Protein AF-0000000080762402 (afdb_homodimer)

Secondary structure (DSSP, 8-state):
-EE-TTS-EEEEEE---TT-----TT-EEEEEEEEEETT--EEEEHHHHTS-EEEESTTS-HHHHHHGGG--TT-EEEEEE-GGGTTTT---SSS-TT--EEEEEEEEEEE---/-EE-TTS-EEEEEE---TT-----TT-EEEEEEEEEETT--EEEEHHHHTS-EEEESTTS-HHHHHHGGG--TT-EEEEEE-GGGTTTT---SSS-TT--EEEEEEEEEEE---

Solvent-accessible surface area (backbone atoms only — not comparable to full-atom values): 12164 Å² total; per-residue (Å²): 121,51,75,46,96,91,56,42,30,36,38,84,76,43,76,36,55,90,84,40,61,50,52,51,88,56,14,35,35,29,32,34,35,35,36,25,40,86,88,62,52,70,78,49,45,29,63,80,72,71,48,65,44,72,45,56,47,54,84,55,44,52,43,54,59,65,45,42,56,74,40,31,38,49,22,26,37,39,38,41,26,42,18,87,31,50,66,26,73,46,75,66,76,90,42,57,50,59,40,49,39,35,35,40,39,35,32,72,39,59,38,77,74,122,121,50,76,45,93,91,55,42,30,37,36,83,74,44,76,36,56,90,84,41,61,51,52,51,88,56,14,35,36,30,33,32,34,35,37,24,41,86,87,62,52,71,79,48,46,28,64,79,71,72,48,67,43,73,46,56,46,53,83,54,45,52,42,54,58,64,46,42,55,75,39,31,38,49,20,25,35,38,38,39,25,40,18,88,31,52,66,26,74,45,74,65,77,90,43,57,52,59,38,47,39,36,35,42,38,35,33,72,39,59,38,78,73,124

Radius of gyration: 21.94 Å; Cα contacts (8 Å, |Δi|>4): 548; chains: 2; bounding box: 39×66×46 Å

Organism: Caulobacter vibrioides (strain ATCC 19089 / CIP 103742 / CB 15) (NCBI:txid190650)

Foldseek 3Di:
DDADPVGKDKDWDDADDPPAAFDAQFWKFWKWKWKDFPVRHTDDTVVVVVGTDIGGPHPAFQSSNVCRRVGGQQTKMKMWAWLVRHVAQDDPDVAHHRTTMIMIMHTHDIGDPD/DDADPVGKDKDWDDADDPPAAFDAQFWKFWKWKWKDFPVRHTDDTVVVVVGTDIDGPHPAFQSSNVCRRVGGQQTKMKMWAWLVRHVAQDDPPVAHHRTTMIMIMHTHDIGDPD

Nearest PDB structures (foldseek):
  8bk6-assembly1_B  TM=9.673E-01  e=6.129E-13  Legionella pneumophila
  8bjd-assembly1_A  TM=9.572E-01  e=5.207E-13  Legionella pneumophila
  8r39-assembly1_C-2  TM=9.577E-01  e=1.055E-12  Legionella pneumophila
  8p3d-assembly1_A  TM=9.506E-01  e=6.332E-12  Trypanosoma cruzi
  1q6u-assembly1_A  TM=9.519E-01  e=5.265E-11  Escherichia coli

Sequence (228 aa):
MVSLPSGLQYKVIASGPKDGPSPKLGDIIKVNYEGKLLSGAVFDSSFARGKAAIMPADGLIRGWLEALPLMKVGDEWTLFIPPELGYGSRDMGEIPPDSTLVFRLKLEGMLSVDMVSLPSGLQYKVIASGPKDGPSPKLGDIIKVNYEGKLLSGAVFDSSFARGKAAIMPADGLIRGWLEALPLMKVGDEWTLFIPPELGYGSRDMGEIPPDSTLVFRLKLEGMLSVD

pLDDT: mean 97.23, std 2.38, range [80.5, 98.88]

InterPro domains:
  IPR001179 FKBP-type peptidyl-prolyl cis-trans isomerase domain [PF00254] (22-107)
  IPR001179 FKBP-type peptidyl-prolyl cis-trans isomerase domain [PS50059] (26-111)
  IPR046357 Peptidyl-prolyl cis-trans isomerase domain superfamily [G3DSA:3.10.50.40] (1-112)

Structure (mmCIF, N/CA/C/O backbone):
data_AF-0000000080762402-model_v1
#
loop_
_entity.id
_entity.type
_entity.pdbx_description
1 polymer 'Peptidyl-prolyl cis-trans isomerase'
#
loop_
_atom_site.group_PDB
_atom_site.id
_atom_site.type_symbol
_atom_site.label_atom_id
_atom_site.label_alt_id
_atom_site.label_comp_id
_atom_site.label_asym_id
_atom_site.label_entity_id
_atom_site.label_seq_id
_atom_site.pdbx_PDB_ins_code
_atom_site.Cartn_x
_atom_site.Cartn_y
_atom_site.Cartn_z
_atom_site.occupancy
_atom_site.B_iso_or_equiv
_atom_site.auth_seq_id
_atom_site.auth_comp_id
_atom_site.auth_asym_id
_atom_site.auth_atom_id
_atom_site.pdbx_PDB_model_num
ATOM 1 N N . MET A 1 1 ? -9.852 -27.469 -12.305 1 91.88 1 MET A N 1
ATOM 2 C CA . MET A 1 1 ? -8.625 -26.766 -12.68 1 91.88 1 MET A CA 1
ATOM 3 C C . MET A 1 1 ? -8.781 -26.062 -14.016 1 91.88 1 MET A C 1
ATOM 5 O O . MET A 1 1 ? -9.352 -26.609 -14.961 1 91.88 1 MET A O 1
ATOM 9 N N . VAL A 1 2 ? -8.445 -24.781 -14.078 1 96.69 2 VAL A N 1
ATOM 10 C CA . VAL A 1 2 ? -8.484 -24 -15.305 1 96.69 2 VAL A CA 1
ATOM 11 C C . VAL A 1 2 ? -7.078 -23.859 -15.883 1 96.69 2 VAL A C 1
ATOM 13 O O . VAL A 1 2 ? -6.113 -23.672 -15.133 1 96.69 2 VAL A O 1
ATOM 16 N N . SER A 1 3 ? -6.984 -23.953 -17.188 1 98 3 SER A N 1
ATOM 17 C CA . SER A 1 3 ? -5.711 -23.797 -17.875 1 98 3 SER A CA 1
ATOM 18 C C . SER A 1 3 ? -5.754 -22.609 -18.844 1 98 3 SER A C 1
ATOM 20 O O . SER A 1 3 ? -6.672 -22.516 -19.656 1 98 3 SER A O 1
ATOM 22 N N . LEU A 1 4 ? -4.75 -21.766 -18.719 1 98 4 LEU A N 1
ATOM 23 C CA . LEU A 1 4 ? -4.629 -20.641 -19.656 1 98 4 LEU A CA 1
ATOM 24 C C . LEU A 1 4 ? -3.713 -21.016 -20.812 1 98 4 LEU A C 1
ATOM 26 O O . LEU A 1 4 ? -2.912 -21.938 -20.719 1 98 4 LEU A O 1
ATOM 30 N N . PRO A 1 5 ? -3.809 -20.219 -21.938 1 97.88 5 PRO A N 1
ATOM 31 C CA . PRO A 1 5 ? -2.977 -20.531 -23.109 1 97.88 5 PRO A CA 1
ATOM 32 C C . PRO A 1 5 ? -1.482 -20.453 -22.797 1 97.88 5 PRO A C 1
ATOM 34 O O . PRO A 1 5 ? -0.684 -21.172 -23.406 1 97.88 5 PRO A O 1
ATOM 37 N N . SER A 1 6 ? -1.014 -19.641 -21.906 1 98.25 6 SER A N 1
ATOM 38 C CA . SER A 1 6 ? 0.384 -19.438 -21.531 1 98.25 6 SER A CA 1
ATOM 39 C C . SER A 1 6 ? 0.955 -20.688 -20.859 1 98.25 6 SER A C 1
ATOM 41 O O . SER A 1 6 ? 2.172 -20.812 -20.719 1 98.25 6 SER A O 1
ATOM 43 N N . GLY A 1 7 ? 0.081 -21.531 -20.375 1 98.38 7 GLY A N 1
ATOM 44 C CA . GLY A 1 7 ? 0.49 -22.688 -19.594 1 98.38 7 GLY A CA 1
ATOM 45 C C . GLY A 1 7 ? 0.201 -22.547 -18.109 1 98.38 7 GLY A C 1
ATOM 46 O O . GLY A 1 7 ? 0.276 -23.516 -17.359 1 98.38 7 GLY A O 1
ATOM 47 N N . LEU A 1 8 ? -0.137 -21.406 -17.688 1 98.75 8 LEU A N 1
ATOM 48 C CA . LEU A 1 8 ? -0.57 -21.219 -16.297 1 98.75 8 LEU A CA 1
ATOM 49 C C . LEU A 1 8 ? -1.847 -22.016 -16.031 1 98.75 8 LEU A C 1
ATOM 51 O O . LEU A 1 8 ? -2.783 -21.984 -16.828 1 98.75 8 LEU A O 1
ATOM 55 N N . GLN A 1 9 ? -1.788 -22.734 -14.906 1 98.81 9 GLN A N 1
ATOM 56 C CA . GLN A 1 9 ? -2.992 -23.406 -14.43 1 98.81 9 GLN A CA 1
ATOM 57 C C . GLN A 1 9 ? -3.352 -22.953 -13.016 1 98.81 9 GLN A C 1
ATOM 59 O O . GLN A 1 9 ? -2.471 -22.594 -12.227 1 98.81 9 GLN A O 1
ATOM 64 N N . TYR A 1 10 ? -4.664 -22.922 -12.766 1 98.81 10 TYR A N 1
ATOM 65 C CA . TYR A 1 10 ? -5.031 -22.562 -11.398 1 98.81 10 TYR A CA 1
ATOM 66 C C . TYR A 1 10 ? -6.32 -23.266 -10.977 1 98.81 10 TYR A C 1
ATOM 68 O O . TYR A 1 10 ? -7.102 -23.703 -11.828 1 98.81 10 TYR A O 1
ATOM 76 N N . LYS A 1 11 ? -6.438 -23.422 -9.688 1 98.44 11 LYS A N 1
ATOM 77 C CA . LYS A 1 11 ? -7.637 -23.922 -9.016 1 98.44 11 LYS A CA 1
ATOM 78 C C . LYS A 1 11 ? -8.172 -22.891 -8.031 1 98.44 11 LYS A C 1
ATOM 80 O O . LYS A 1 11 ? -7.418 -22.344 -7.223 1 98.44 11 LYS A O 1
ATOM 85 N N . VAL A 1 12 ? -9.523 -22.641 -8.094 1 98.31 12 VAL A N 1
ATOM 86 C CA . VAL A 1 12 ? -10.172 -21.75 -7.141 1 98.31 12 VAL A CA 1
ATOM 87 C C . VAL A 1 12 ? -10.555 -22.516 -5.879 1 98.31 12 VAL A C 1
ATOM 89 O O . VAL A 1 12 ? -11.32 -23.484 -5.938 1 98.31 12 VAL A O 1
ATOM 92 N N . ILE A 1 13 ? -10 -22.078 -4.777 1 98.44 13 ILE A N 1
ATOM 93 C CA . ILE A 1 13 ? -10.242 -22.75 -3.502 1 98.44 13 ILE A CA 1
ATOM 94 C C . ILE A 1 13 ? -11.383 -22.047 -2.764 1 98.44 13 ILE A C 1
ATOM 96 O O . ILE A 1 13 ? -12.227 -22.703 -2.154 1 98.44 13 ILE A O 1
ATOM 100 N N . ALA A 1 14 ? -11.352 -20.797 -2.707 1 98.06 14 ALA A N 1
ATOM 101 C CA . ALA A 1 14 ? -12.398 -19.938 -2.139 1 98.06 14 ALA A CA 1
ATOM 102 C C . ALA A 1 14 ? -12.539 -18.641 -2.928 1 98.06 14 ALA A C 1
ATOM 104 O O . ALA A 1 14 ? -11.57 -18.172 -3.525 1 98.06 14 ALA A O 1
ATOM 105 N N . SER A 1 15 ? -13.812 -18.125 -2.883 1 97.75 15 SER A N 1
ATOM 106 C CA . SER A 1 15 ? -14.086 -16.891 -3.619 1 97.75 15 SER A CA 1
ATOM 107 C C . SER A 1 15 ? -14.547 -15.789 -2.684 1 97.75 15 SER A C 1
ATOM 109 O O . SER A 1 15 ? -15.359 -16.016 -1.786 1 97.75 15 SER A O 1
ATOM 111 N N . GLY A 1 16 ? -13.961 -14.617 -2.961 1 96 16 GLY A N 1
ATOM 112 C CA . GLY A 1 16 ? -14.477 -13.414 -2.322 1 96 16 GLY A CA 1
ATOM 113 C C . GLY A 1 16 ? -15.703 -12.852 -3.014 1 96 16 GLY A C 1
ATOM 114 O O . GLY A 1 16 ? -16.344 -13.539 -3.818 1 96 16 GLY A O 1
ATOM 115 N N . PRO A 1 17 ? -16.016 -11.672 -2.627 1 95.75 17 PRO A N 1
ATOM 116 C CA . PRO A 1 17 ? -17.156 -11.039 -3.295 1 95.75 17 PRO A CA 1
ATOM 117 C C . PRO A 1 17 ? -16.953 -10.891 -4.801 1 95.75 17 PRO A C 1
ATOM 119 O O . PRO A 1 17 ? -15.859 -10.523 -5.242 1 95.75 17 PRO A O 1
ATOM 122 N N . LYS A 1 18 ? -18.031 -11.117 -5.547 1 94.44 18 LYS A N 1
ATOM 123 C CA . LYS A 1 18 ? -17.938 -11.133 -7.004 1 94.44 18 LYS A CA 1
ATOM 124 C C . LYS A 1 18 ? -17.609 -9.75 -7.547 1 94.44 18 LYS A C 1
ATOM 126 O O . LYS A 1 18 ? -17 -9.625 -8.617 1 94.44 18 LYS A O 1
ATOM 131 N N . ASP A 1 19 ? -18 -8.773 -6.785 1 94.5 19 ASP A N 1
ATOM 132 C CA . ASP A 1 19 ? -17.781 -7.402 -7.242 1 94.5 19 ASP A CA 1
ATOM 133 C C . ASP A 1 19 ? -16.531 -6.805 -6.602 1 94.5 19 ASP A C 1
ATOM 135 O O . ASP A 1 19 ? -16.328 -5.594 -6.664 1 94.5 19 ASP A O 1
ATOM 139 N N . GLY A 1 20 ? -15.742 -7.562 -5.984 1 94.75 20 GLY A N 1
ATOM 140 C CA . GLY A 1 20 ? -14.5 -7.078 -5.395 1 94.75 20 GLY A CA 1
ATOM 141 C C . GLY A 1 20 ? -13.492 -6.617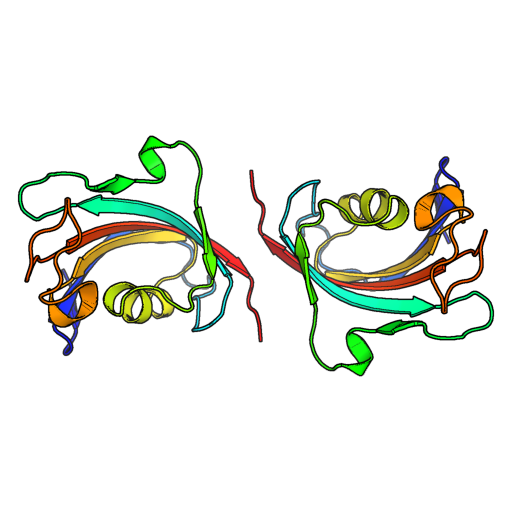 -6.426 1 94.75 20 GLY A C 1
ATOM 142 O O . GLY A 1 20 ? -13.547 -7.02 -7.59 1 94.75 20 GLY A O 1
ATOM 143 N N . PRO A 1 21 ? -12.578 -5.77 -6.043 1 96.06 21 PRO A N 1
ATOM 144 C CA . PRO A 1 21 ? -11.57 -5.266 -6.98 1 96.06 21 PRO A CA 1
ATOM 145 C C . PRO A 1 21 ? -10.539 -6.32 -7.359 1 96.06 21 PRO A C 1
ATOM 147 O O . PRO A 1 21 ? -10.32 -7.273 -6.605 1 96.06 21 PRO A O 1
ATOM 150 N N . SER A 1 22 ? -9.961 -6.109 -8.57 1 97.88 22 SER A N 1
ATOM 151 C CA . SER A 1 22 ? -8.867 -6.934 -9.07 1 97.88 22 SER A CA 1
ATOM 152 C C . SER A 1 22 ? -7.594 -6.113 -9.25 1 97.88 22 SER A C 1
ATOM 154 O O . SER A 1 22 ? -7.629 -5.012 -9.797 1 97.88 22 SER A O 1
ATOM 156 N N . PRO A 1 23 ? -6.484 -6.695 -8.773 1 97.75 23 PRO A N 1
ATOM 157 C CA . PRO A 1 23 ? -5.238 -5.945 -8.961 1 97.75 23 PRO A CA 1
ATOM 158 C C . PRO A 1 23 ? -4.828 -5.844 -10.43 1 97.75 23 PRO A C 1
ATOM 160 O O . PRO A 1 23 ? -5.078 -6.766 -11.211 1 97.75 23 PRO A O 1
ATOM 163 N N . LYS A 1 24 ? -4.242 -4.75 -10.766 1 95.44 24 LYS A N 1
ATOM 164 C CA . LYS A 1 24 ? -3.564 -4.531 -12.039 1 95.44 24 LYS A CA 1
ATOM 165 C C . LYS A 1 24 ? -2.07 -4.297 -11.836 1 95.44 24 LYS A C 1
ATOM 167 O O . LYS A 1 24 ? -1.599 -4.215 -10.703 1 95.44 24 LYS A O 1
ATOM 172 N N . LEU A 1 25 ? -1.434 -4.25 -12.984 1 92.94 25 LEU A N 1
ATOM 173 C CA . LEU A 1 25 ? -0.002 -3.98 -12.922 1 92.94 25 LEU A CA 1
ATOM 174 C C . LEU A 1 25 ? 0.272 -2.68 -12.172 1 92.94 25 LEU A C 1
ATOM 176 O O . LEU A 1 25 ? -0.362 -1.657 -12.438 1 92.94 25 LEU A O 1
ATOM 180 N N . GLY A 1 26 ? 1.129 -2.787 -11.172 1 92.81 26 GLY A N 1
ATOM 181 C CA . GLY A 1 26 ? 1.551 -1.598 -10.453 1 92.81 26 GLY A CA 1
ATOM 182 C C . GLY A 1 26 ? 0.811 -1.399 -9.141 1 92.81 26 GLY A C 1
ATOM 183 O O . GLY A 1 26 ? 1.278 -0.675 -8.266 1 92.81 26 GLY A O 1
ATOM 184 N N . ASP A 1 27 ? -0.367 -1.945 -8.953 1 97.12 27 ASP A N 1
ATOM 185 C CA . ASP A 1 27 ? -1.115 -1.831 -7.707 1 97.12 27 ASP A CA 1
ATOM 186 C C . ASP A 1 27 ? -0.352 -2.471 -6.551 1 97.12 27 ASP A C 1
ATOM 188 O O . ASP A 1 27 ? 0.529 -3.305 -6.766 1 97.12 27 ASP A O 1
ATOM 192 N N . ILE A 1 28 ? -0.666 -2.01 -5.324 1 97.38 28 ILE A N 1
ATOM 193 C CA . ILE A 1 28 ? -0.131 -2.643 -4.125 1 97.38 28 ILE A CA 1
ATOM 194 C C . ILE A 1 28 ? -1.089 -3.732 -3.645 1 97.38 28 ILE A C 1
ATOM 196 O O . ILE A 1 28 ? -2.301 -3.516 -3.576 1 97.38 28 ILE A O 1
ATOM 200 N N . ILE A 1 29 ? -0.509 -4.895 -3.338 1 98.19 29 ILE A N 1
ATOM 201 C CA . ILE A 1 29 ? -1.373 -5.98 -2.896 1 98.19 29 ILE A CA 1
ATOM 202 C C . ILE A 1 29 ? -0.965 -6.43 -1.494 1 98.19 29 ILE A C 1
ATOM 204 O O . ILE A 1 29 ? 0.197 -6.289 -1.104 1 98.19 29 ILE A O 1
ATOM 208 N N . LYS A 1 30 ? -1.9 -6.859 -0.676 1 98 30 LYS A N 1
ATOM 209 C CA . LYS A 1 30 ? -1.752 -7.633 0.553 1 98 30 LYS A CA 1
ATOM 210 C C . LYS A 1 30 ? -2.16 -9.086 0.338 1 98 30 LYS A C 1
ATOM 212 O O . LYS A 1 30 ? -3.312 -9.375 0.004 1 98 30 LYS A O 1
ATOM 217 N N . VAL A 1 31 ? -1.159 -9.992 0.557 1 98.62 31 VAL A N 1
ATOM 218 C CA . VAL A 1 31 ? -1.418 -11.375 0.163 1 98.62 31 VAL A CA 1
ATOM 219 C C . VAL A 1 31 ? -0.721 -12.328 1.132 1 98.62 31 VAL A C 1
ATOM 221 O O . VAL A 1 31 ? 0.417 -12.086 1.54 1 98.62 31 VAL A O 1
ATOM 224 N N . ASN A 1 32 ? -1.446 -13.32 1.616 1 98.56 32 ASN A N 1
ATOM 225 C CA . ASN A 1 32 ? -0.795 -14.508 2.158 1 98.56 32 ASN A CA 1
ATOM 226 C C . ASN A 1 32 ? -0.455 -15.508 1.06 1 98.56 32 ASN A C 1
ATOM 228 O O . ASN A 1 32 ? -1.252 -15.734 0.146 1 98.56 32 ASN A O 1
ATOM 232 N N . TYR A 1 33 ? 0.763 -16.125 1.144 1 98.81 33 TYR A N 1
ATOM 233 C CA . TYR A 1 33 ? 1.146 -17.031 0.077 1 98.81 33 TYR A CA 1
ATOM 234 C C . TYR A 1 33 ? 2.053 -18.141 0.608 1 98.81 33 TYR A C 1
ATOM 236 O O . TYR A 1 33 ? 2.662 -18 1.671 1 98.81 33 TYR A O 1
ATOM 244 N N . GLU A 1 34 ? 2.039 -19.203 -0.077 1 98.81 34 GLU A N 1
ATOM 245 C CA . GLU A 1 34 ? 2.992 -20.297 0.073 1 98.81 34 GLU A CA 1
ATOM 246 C C . GLU A 1 34 ? 3.453 -20.812 -1.285 1 98.81 34 GLU A C 1
ATOM 248 O O . GLU A 1 34 ? 2.631 -21.172 -2.135 1 98.81 34 GLU A O 1
ATOM 253 N N . GLY A 1 35 ? 4.785 -20.781 -1.493 1 98.62 35 GLY A N 1
ATOM 254 C CA . GLY A 1 35 ? 5.391 -21.359 -2.676 1 98.62 35 GLY A CA 1
ATOM 255 C C . GLY A 1 35 ? 6.035 -22.719 -2.404 1 98.62 35 GLY A C 1
ATOM 256 O O . GLY A 1 35 ? 6.766 -22.875 -1.427 1 98.62 35 GLY A O 1
ATOM 257 N N . LYS A 1 36 ? 5.75 -23.641 -3.307 1 98.56 36 LYS A N 1
ATOM 258 C CA . LYS A 1 36 ? 6.262 -25 -3.182 1 98.56 36 LYS A CA 1
ATOM 259 C C . LYS A 1 36 ? 6.738 -25.531 -4.527 1 98.56 36 LYS A C 1
ATOM 261 O O . LYS A 1 36 ? 6.301 -25.062 -5.578 1 98.56 36 LYS A O 1
ATOM 266 N N . LEU A 1 37 ? 7.633 -26.531 -4.359 1 98.5 37 LEU A N 1
ATOM 267 C CA . LEU A 1 37 ? 7.934 -27.375 -5.512 1 98.5 37 LEU A CA 1
ATOM 268 C C . LEU A 1 37 ? 6.898 -28.5 -5.652 1 98.5 37 LEU A C 1
ATOM 270 O O . LEU A 1 37 ? 6.094 -28.719 -4.746 1 98.5 37 LEU A O 1
ATOM 274 N N . LEU A 1 38 ? 6.938 -29.203 -6.809 1 97.75 38 LEU A N 1
ATOM 275 C CA . LEU A 1 38 ? 6.02 -30.312 -6.996 1 97.75 38 LEU A CA 1
ATOM 276 C C . LEU A 1 38 ? 6.285 -31.422 -5.977 1 97.75 38 LEU A C 1
ATOM 278 O O . LEU A 1 38 ? 5.379 -32.156 -5.613 1 97.75 38 LEU A O 1
ATOM 282 N N . SER A 1 39 ? 7.504 -31.469 -5.477 1 97.5 39 SER A N 1
ATOM 283 C CA . SER A 1 39 ? 7.875 -32.438 -4.465 1 97.5 39 SER A CA 1
ATOM 284 C C . SER A 1 39 ? 7.148 -32.188 -3.15 1 97.5 39 SER A C 1
ATOM 286 O O . SER A 1 39 ? 7.121 -33.062 -2.27 1 97.5 39 SER A O 1
ATOM 288 N N . GLY A 1 40 ? 6.68 -31.031 -2.998 1 97.81 40 GLY A N 1
ATOM 289 C CA . GLY A 1 40 ? 6.043 -30.625 -1.758 1 97.81 40 GLY A CA 1
ATOM 290 C C . GLY A 1 40 ? 6.934 -29.766 -0.884 1 97.81 40 GLY A C 1
ATOM 291 O O . GLY A 1 40 ? 6.477 -29.203 0.112 1 97.81 40 GLY A O 1
ATOM 292 N N . ALA A 1 41 ? 8.125 -29.625 -1.301 1 98.06 41 ALA A N 1
ATOM 293 C CA . ALA A 1 41 ? 9.047 -28.812 -0.521 1 98.06 41 ALA A CA 1
ATOM 294 C C . ALA A 1 41 ? 8.648 -27.328 -0.588 1 98.06 41 ALA A C 1
ATOM 296 O O . ALA A 1 41 ? 8.516 -26.766 -1.676 1 98.06 41 ALA A O 1
ATOM 297 N N . VAL A 1 42 ? 8.508 -26.734 0.646 1 98.62 42 VAL A N 1
ATOM 298 C CA . VAL A 1 42 ? 8.141 -25.328 0.739 1 98.62 42 VAL A CA 1
ATOM 299 C C . VAL A 1 42 ? 9.398 -24.469 0.712 1 98.62 42 VAL A C 1
ATOM 301 O O . VAL A 1 42 ? 10.344 -24.719 1.465 1 98.62 42 VAL A O 1
ATOM 304 N N . PHE A 1 43 ? 9.422 -23.438 -0.181 1 98.19 43 PHE A N 1
ATOM 305 C CA . PHE A 1 43 ? 10.625 -22.609 -0.215 1 98.19 43 PHE A CA 1
ATOM 306 C C . PHE A 1 43 ? 10.336 -21.219 0.354 1 98.19 43 PHE A C 1
ATOM 308 O O . PHE A 1 43 ? 11.258 -20.484 0.701 1 98.19 43 PHE A O 1
ATOM 315 N N . ASP A 1 44 ? 9.125 -20.766 0.372 1 97.5 44 ASP A N 1
ATOM 316 C CA . ASP A 1 44 ? 8.742 -19.484 0.947 1 97.5 44 ASP A CA 1
ATOM 317 C C . ASP A 1 44 ? 7.273 -19.484 1.366 1 97.5 44 ASP A C 1
ATOM 319 O O . ASP A 1 44 ? 6.43 -20.062 0.68 1 97.5 44 ASP A O 1
ATOM 323 N N . SER A 1 45 ? 6.988 -18.859 2.521 1 98.5 45 SER A N 1
ATOM 324 C CA . SER A 1 45 ? 5.602 -18.859 2.977 1 98.5 45 SER A CA 1
ATOM 325 C C . SER A 1 45 ? 5.34 -17.703 3.936 1 98.5 45 SER A C 1
ATOM 327 O O . SER A 1 45 ? 5.965 -17.609 4.996 1 98.5 45 SER A O 1
ATOM 329 N N . SER A 1 46 ? 4.434 -16.828 3.551 1 97.88 46 SER A N 1
ATOM 330 C CA . SER A 1 46 ? 3.994 -15.805 4.504 1 97.88 46 SER A CA 1
ATOM 331 C C . SER A 1 46 ? 3.107 -16.406 5.586 1 97.88 46 SER A C 1
ATOM 333 O O . SER A 1 46 ? 3.068 -15.914 6.715 1 97.88 46 SER A O 1
ATOM 335 N N . PHE A 1 47 ? 2.406 -17.531 5.281 1 97.38 47 PHE A N 1
ATOM 336 C CA . PHE A 1 47 ? 1.619 -18.25 6.285 1 97.38 47 PHE A CA 1
ATOM 337 C C . PHE A 1 47 ? 2.49 -18.656 7.465 1 97.38 47 PHE A C 1
ATOM 339 O O . PHE A 1 47 ? 2.111 -18.469 8.625 1 97.38 47 PHE A O 1
ATOM 346 N N . ALA A 1 48 ? 3.559 -19.156 7.133 1 96.38 48 ALA A N 1
ATOM 347 C CA . ALA A 1 48 ? 4.477 -19.641 8.164 1 96.38 48 ALA A CA 1
ATOM 348 C C . ALA A 1 48 ? 5.012 -18.484 9 1 96.38 48 ALA A C 1
ATOM 350 O O . ALA A 1 48 ? 5.25 -18.641 10.203 1 96.38 48 ALA A O 1
ATOM 351 N N . ARG A 1 49 ? 5.27 -17.344 8.414 1 96.19 49 ARG A N 1
ATOM 352 C CA . ARG A 1 49 ? 5.77 -16.172 9.117 1 96.19 49 ARG A CA 1
ATOM 353 C C . ARG A 1 49 ? 4.672 -15.531 9.961 1 96.19 49 ARG A C 1
ATOM 355 O O . ARG A 1 49 ? 4.949 -14.672 10.805 1 96.19 49 ARG A O 1
ATOM 362 N N . GLY A 1 50 ? 3.414 -15.828 9.711 1 95.75 50 GLY A N 1
ATOM 363 C CA . GLY A 1 50 ? 2.293 -15.328 10.5 1 95.75 50 GLY A CA 1
ATOM 364 C C . GLY A 1 50 ? 1.864 -13.93 10.109 1 95.75 50 GLY A C 1
ATOM 365 O O . GLY A 1 50 ? 1.158 -13.258 10.859 1 95.75 50 GLY A O 1
ATOM 366 N N . LYS A 1 51 ? 2.326 -13.414 9 1 95.62 51 LYS A N 1
ATOM 367 C CA . LYS A 1 51 ? 2.002 -12.062 8.555 1 95.62 51 LYS A CA 1
ATOM 368 C C . LYS A 1 51 ? 1.888 -12 7.031 1 95.62 51 LYS A C 1
ATOM 370 O O . LYS A 1 51 ? 2.787 -12.453 6.32 1 95.62 51 LYS A O 1
ATOM 375 N N . ALA A 1 52 ? 0.738 -11.406 6.582 1 97.56 52 ALA A N 1
ATOM 376 C CA . ALA A 1 52 ? 0.566 -11.211 5.145 1 97.56 52 ALA A CA 1
ATOM 377 C C . ALA A 1 52 ? 1.654 -10.305 4.582 1 97.56 52 ALA A C 1
ATOM 379 O O . ALA A 1 52 ? 2.113 -9.383 5.258 1 97.56 52 ALA A O 1
ATOM 380 N N . ALA A 1 53 ? 2.021 -10.578 3.354 1 97.06 53 ALA A N 1
ATOM 381 C CA . ALA A 1 53 ? 2.984 -9.727 2.662 1 97.06 53 ALA A CA 1
ATOM 382 C C . ALA A 1 53 ? 2.291 -8.539 1.997 1 97.06 53 ALA A C 1
ATOM 384 O O . ALA A 1 53 ? 1.2 -8.688 1.438 1 97.06 53 ALA A O 1
ATOM 385 N N . ILE A 1 54 ? 2.83 -7.441 2.092 1 96.62 54 ILE A N 1
ATOM 386 C CA . ILE A 1 54 ? 2.402 -6.254 1.361 1 96.62 54 ILE A CA 1
ATOM 387 C C . ILE A 1 54 ? 3.471 -5.863 0.344 1 96.62 54 ILE A C 1
ATOM 389 O O . ILE A 1 54 ? 4.625 -5.629 0.706 1 96.62 54 ILE A O 1
ATOM 393 N N . MET A 1 55 ? 3.086 -5.75 -0.985 1 96.44 55 MET A N 1
ATOM 394 C CA . MET A 1 55 ? 4.078 -5.535 -2.033 1 96.44 55 MET A CA 1
ATOM 395 C C . MET A 1 55 ? 3.428 -4.992 -3.299 1 96.44 55 MET A C 1
ATOM 397 O O . MET A 1 55 ? 2.242 -5.223 -3.543 1 96.44 55 MET A O 1
ATOM 401 N N . PRO A 1 56 ? 4.234 -4.305 -4.098 1 95.62 56 PRO A N 1
ATOM 402 C CA . PRO A 1 56 ? 3.711 -3.947 -5.418 1 95.62 56 PRO A CA 1
ATOM 403 C C . PRO A 1 56 ? 3.57 -5.152 -6.344 1 95.62 56 PRO A C 1
ATOM 405 O O . PRO A 1 56 ? 4.398 -6.066 -6.305 1 95.62 56 PRO A O 1
ATOM 408 N N . ALA A 1 57 ? 2.582 -5.098 -7.125 1 95.69 57 ALA A N 1
ATOM 409 C CA . ALA A 1 57 ? 2.342 -6.211 -8.039 1 95.69 57 ALA A CA 1
ATOM 410 C C . ALA A 1 57 ?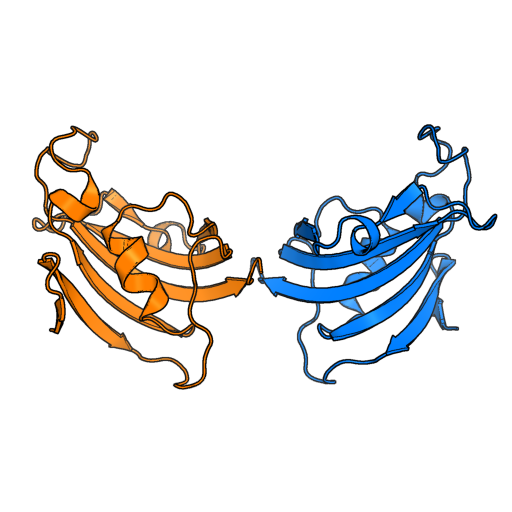 3.309 -6.168 -9.219 1 95.69 57 ALA A C 1
ATOM 412 O O . ALA A 1 57 ? 3.482 -7.168 -9.922 1 95.69 57 ALA A O 1
ATOM 413 N N . ASP A 1 58 ? 4.051 -5.051 -9.195 1 87.88 58 ASP A N 1
ATOM 414 C CA . ASP A 1 58 ? 5 -4.973 -10.305 1 87.88 58 ASP A CA 1
ATOM 415 C C . ASP A 1 58 ? 6.328 -5.625 -9.938 1 87.88 58 ASP A C 1
ATOM 417 O O . ASP A 1 58 ? 6.719 -5.641 -8.766 1 87.88 58 ASP A O 1
ATOM 421 N N . GLY A 1 59 ? 6.828 -6.625 -10.664 1 91.38 59 GLY A N 1
ATOM 422 C CA . GLY A 1 59 ? 8.078 -7.332 -10.453 1 91.38 59 GLY A CA 1
ATOM 423 C C . GLY A 1 59 ? 7.887 -8.797 -10.102 1 91.38 59 GLY A C 1
ATOM 424 O O . GLY A 1 59 ? 8.852 -9.5 -9.812 1 91.38 59 GLY A O 1
ATOM 425 N N . LEU A 1 60 ? 6.727 -9.117 -9.844 1 96.88 60 LEU A N 1
ATOM 426 C CA . LEU A 1 60 ? 6.422 -10.508 -9.547 1 96.88 60 LEU A CA 1
ATOM 427 C C . LEU A 1 60 ? 6.641 -11.383 -10.781 1 96.88 60 LEU A C 1
ATOM 429 O O . LEU A 1 60 ? 6.684 -10.883 -11.906 1 96.88 60 LEU A O 1
ATOM 433 N N . ILE A 1 61 ? 6.863 -12.617 -10.562 1 97.69 61 ILE A N 1
ATOM 434 C CA . ILE A 1 61 ? 7.031 -13.523 -11.695 1 97.69 61 ILE A CA 1
ATOM 435 C C . ILE A 1 61 ? 5.781 -13.492 -12.57 1 97.69 61 ILE A C 1
ATOM 437 O O . ILE A 1 61 ? 4.688 -13.18 -12.094 1 97.69 61 ILE A O 1
ATOM 441 N N . ARG A 1 62 ? 5.895 -13.914 -13.789 1 97.56 62 ARG A N 1
ATOM 442 C CA . ARG A 1 62 ? 4.852 -13.781 -14.797 1 97.56 62 ARG A CA 1
ATOM 443 C C . ARG A 1 62 ? 3.6 -14.555 -14.406 1 97.56 62 ARG A C 1
ATOM 445 O O . ARG A 1 62 ? 2.482 -14.133 -14.6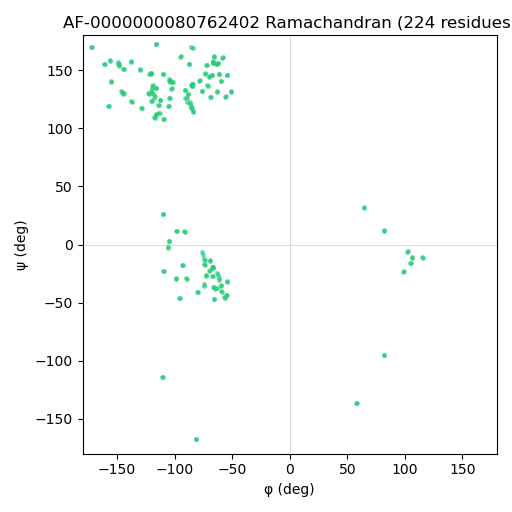95 1 97.56 62 ARG A O 1
ATOM 452 N N . GLY A 1 63 ? 3.758 -15.719 -13.805 1 98.62 63 GLY A N 1
ATOM 453 C CA . GLY A 1 63 ? 2.605 -16.484 -13.344 1 98.62 63 GLY A CA 1
ATOM 454 C C . GLY A 1 63 ? 1.7 -15.695 -12.422 1 98.62 63 GLY A C 1
ATOM 455 O O . GLY A 1 63 ? 0.474 -15.773 -12.523 1 98.62 63 GLY A O 1
ATOM 456 N N . TRP A 1 64 ? 2.297 -14.992 -11.523 1 98.44 64 TRP A N 1
ATOM 457 C CA . TRP A 1 64 ? 1.523 -14.125 -10.641 1 98.44 64 TRP A CA 1
ATOM 458 C C . TRP A 1 64 ? 0.869 -12.992 -11.422 1 98.44 64 TRP A C 1
ATOM 460 O O . TRP A 1 64 ? -0.307 -12.68 -11.219 1 98.44 64 TRP A O 1
ATOM 470 N N . LEU A 1 65 ? 1.648 -12.352 -12.273 1 97.81 65 LEU A N 1
ATOM 471 C CA . LEU A 1 65 ? 1.156 -11.195 -13.016 1 97.81 65 LEU A CA 1
ATOM 472 C C . LEU A 1 65 ? -0.045 -11.578 -13.875 1 97.81 65 LEU A C 1
ATOM 474 O O . LEU A 1 65 ? -0.949 -10.766 -14.078 1 97.81 65 LEU A O 1
ATOM 478 N N . GLU A 1 66 ? -0.074 -12.75 -14.406 1 97.69 66 GLU A N 1
ATOM 479 C CA . GLU A 1 66 ? -1.197 -13.219 -15.211 1 97.69 66 GLU A CA 1
ATOM 480 C C . GLU A 1 66 ? -2.398 -13.562 -14.336 1 97.69 66 GLU A C 1
ATOM 482 O O . GLU A 1 66 ? -3.547 -13.352 -14.734 1 97.69 66 GLU A O 1
ATOM 487 N N . ALA A 1 67 ? -2.178 -14.07 -13.195 1 98.31 67 ALA A N 1
ATOM 488 C CA . ALA A 1 67 ? -3.252 -14.57 -12.344 1 98.31 67 ALA A CA 1
ATOM 489 C C . ALA A 1 67 ? -3.957 -13.422 -11.617 1 98.31 67 ALA A C 1
ATOM 491 O O . ALA A 1 67 ? -5.184 -13.422 -11.5 1 98.31 67 ALA A O 1
ATOM 492 N N . LEU A 1 68 ? -3.203 -12.461 -11.148 1 98.31 68 LEU A N 1
ATOM 493 C CA . LEU A 1 68 ? -3.701 -11.453 -10.219 1 98.31 68 LEU A CA 1
ATOM 494 C C . LEU A 1 68 ? -4.859 -10.672 -10.828 1 98.31 68 LEU A C 1
ATOM 496 O O . LEU A 1 68 ? -5.895 -10.484 -10.18 1 98.31 68 LEU A O 1
ATOM 500 N N . PRO A 1 69 ? -4.797 -10.32 -12.133 1 97.88 69 PRO A N 1
ATOM 501 C CA . PRO A 1 69 ? -5.918 -9.562 -12.695 1 97.88 69 PRO A CA 1
ATOM 502 C C . PRO A 1 69 ? -7.191 -10.391 -12.82 1 97.88 69 PRO A C 1
ATOM 504 O O . PRO A 1 69 ? -8.273 -9.844 -13.031 1 97.88 69 PRO A O 1
ATOM 507 N N . LEU A 1 70 ? -7.07 -11.656 -12.68 1 97.75 70 LEU A N 1
ATOM 508 C CA . LEU A 1 70 ? -8.227 -12.539 -12.789 1 97.75 70 LEU A CA 1
ATOM 509 C C . LEU A 1 70 ? -8.844 -12.805 -11.422 1 97.75 70 LEU A C 1
ATOM 511 O O . LEU A 1 70 ? -9.977 -13.297 -11.336 1 97.75 70 LEU A O 1
ATOM 515 N N . MET A 1 71 ? -8.109 -12.539 -10.406 1 98.06 71 MET A N 1
ATOM 516 C CA . MET A 1 71 ? -8.578 -12.742 -9.039 1 98.06 71 MET A CA 1
ATOM 517 C C . MET A 1 71 ? -9.32 -11.516 -8.531 1 98.06 71 MET A C 1
ATOM 519 O O . MET A 1 71 ? -9.117 -10.406 -9.039 1 98.06 71 MET A O 1
ATOM 523 N N . LYS A 1 72 ? -10.195 -11.773 -7.555 1 98.06 72 LYS A N 1
ATOM 524 C CA . LYS A 1 72 ? -10.789 -10.719 -6.742 1 98.06 72 LYS A CA 1
ATOM 525 C C . LYS A 1 72 ? -10.266 -10.766 -5.309 1 98.06 72 LYS A C 1
ATOM 527 O O . LYS A 1 72 ? -9.977 -11.844 -4.789 1 98.06 72 LYS A O 1
ATOM 532 N N . VAL A 1 73 ? -10.148 -9.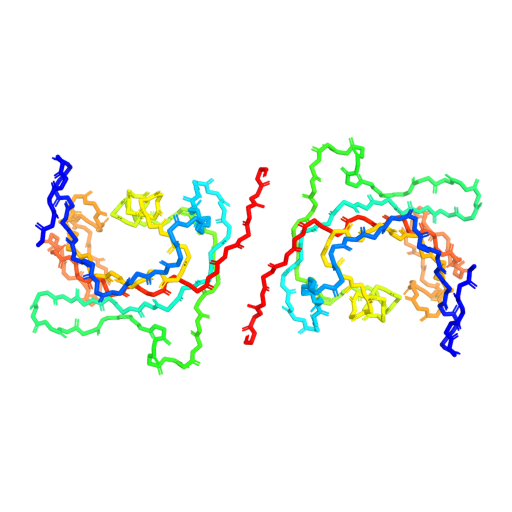531 -4.684 1 98.06 73 VAL A N 1
ATOM 533 C CA . VAL A 1 73 ? -9.812 -9.516 -3.262 1 98.06 73 VAL A CA 1
ATOM 534 C C . VAL A 1 73 ? -10.758 -10.438 -2.498 1 98.06 73 VAL A C 1
ATOM 536 O O . VAL A 1 73 ? -11.977 -10.375 -2.68 1 98.06 73 VAL A O 1
ATOM 539 N N . GLY A 1 74 ? -10.219 -11.25 -1.688 1 98.19 74 GLY A N 1
ATOM 540 C CA . GLY A 1 74 ? -10.977 -12.258 -0.962 1 98.19 74 GLY A CA 1
ATOM 541 C C . GLY A 1 74 ? -10.789 -13.656 -1.516 1 98.19 74 GLY A C 1
ATOM 542 O O . GLY A 1 74 ? -11.102 -14.641 -0.844 1 98.19 74 GLY A O 1
ATOM 543 N N . ASP A 1 75 ? -10.25 -13.781 -2.758 1 98.69 75 ASP A N 1
ATOM 544 C CA . ASP A 1 75 ? -10.062 -15.078 -3.389 1 98.69 75 ASP A CA 1
ATOM 545 C C . ASP A 1 75 ? -8.891 -15.836 -2.76 1 98.69 75 ASP A C 1
ATOM 547 O O . ASP A 1 75 ? -7.902 -15.227 -2.35 1 98.69 75 ASP A O 1
ATOM 551 N N . GLU A 1 76 ? -9.031 -17.141 -2.723 1 98.75 76 GLU A N 1
ATOM 552 C CA . GLU A 1 76 ? -7.93 -18.062 -2.486 1 98.75 76 GLU A CA 1
ATOM 553 C C . GLU A 1 76 ? -7.75 -19.016 -3.662 1 98.75 76 GLU A C 1
ATOM 555 O O . GLU A 1 76 ? -8.695 -19.719 -4.055 1 98.75 76 GLU A O 1
ATOM 560 N N . TRP A 1 77 ? -6.504 -19.016 -4.223 1 98.88 77 TRP A N 1
ATOM 561 C CA . TRP A 1 77 ? -6.211 -19.844 -5.387 1 98.88 77 TRP A CA 1
ATOM 562 C C . TRP A 1 77 ? -4.941 -20.656 -5.172 1 98.88 77 TRP A C 1
ATOM 564 O O . TRP A 1 77 ? -4.066 -20.266 -4.398 1 98.88 77 TRP A O 1
ATOM 574 N N . THR A 1 78 ? -4.93 -21.797 -5.797 1 98.88 78 THR A N 1
ATOM 575 C CA . THR A 1 78 ? -3.668 -22.484 -6.043 1 98.88 78 THR A CA 1
ATOM 576 C C . THR A 1 78 ? -3.242 -22.328 -7.504 1 98.88 78 THR A C 1
ATOM 578 O O . THR A 1 78 ? -4.02 -22.625 -8.414 1 98.88 78 THR A O 1
ATOM 581 N N . LEU A 1 79 ? -2.037 -21.859 -7.703 1 98.88 79 LEU A N 1
ATOM 582 C CA . LEU A 1 79 ? -1.46 -21.703 -9.031 1 98.88 79 LEU A CA 1
ATOM 583 C C . LEU A 1 79 ? -0.449 -22.812 -9.312 1 98.88 79 LEU A C 1
ATOM 585 O O . LEU A 1 79 ? 0.33 -23.188 -8.43 1 98.88 79 LEU A O 1
ATOM 589 N N . PHE A 1 80 ? -0.468 -23.281 -10.484 1 98.88 80 PHE A N 1
ATOM 590 C CA . PHE A 1 80 ? 0.581 -24.125 -11.047 1 98.88 80 PHE A CA 1
ATOM 591 C C . PHE A 1 80 ? 1.312 -23.406 -12.172 1 98.88 80 PHE A C 1
ATOM 593 O O . PHE A 1 80 ? 0.754 -23.203 -13.258 1 98.88 80 PHE A O 1
ATOM 600 N N . ILE A 1 81 ? 2.6 -23.109 -11.906 1 98.88 81 ILE A N 1
ATOM 601 C CA . ILE A 1 81 ? 3.332 -22.172 -12.75 1 98.88 81 ILE A CA 1
ATOM 602 C C . ILE A 1 81 ? 4.484 -22.891 -13.445 1 98.88 81 ILE A C 1
ATOM 604 O O . ILE A 1 81 ? 5.449 -23.297 -12.797 1 98.88 81 ILE A O 1
ATOM 608 N N . PRO A 1 82 ? 4.398 -23.047 -14.75 1 98.81 82 PRO A N 1
ATOM 609 C CA . PRO A 1 82 ? 5.531 -23.672 -15.445 1 98.81 82 PRO A CA 1
ATOM 610 C C . PRO A 1 82 ? 6.797 -22.812 -15.383 1 98.81 82 PRO A C 1
ATOM 612 O O . PRO A 1 82 ? 6.727 -21.609 -15.102 1 98.81 82 PRO A O 1
ATOM 615 N N . PRO A 1 83 ? 7.984 -23.469 -15.648 1 98.69 83 PRO A N 1
ATOM 616 C CA . PRO A 1 83 ? 9.258 -22.766 -15.5 1 98.69 83 PRO A CA 1
ATOM 617 C C . PRO A 1 83 ? 9.305 -21.469 -16.312 1 98.69 83 PRO A C 1
ATOM 619 O O . PRO A 1 83 ? 9.859 -20.469 -15.844 1 98.69 83 PRO A O 1
ATOM 622 N N . GLU A 1 84 ? 8.633 -21.391 -17.438 1 98.25 84 GLU A N 1
ATOM 623 C CA . GLU A 1 84 ? 8.688 -20.25 -18.344 1 98.25 84 GLU A CA 1
ATOM 624 C C . GLU A 1 84 ? 7.992 -19.031 -17.734 1 98.25 84 GLU A C 1
ATOM 626 O O . GLU A 1 84 ? 8.305 -17.891 -18.078 1 98.25 84 GLU A O 1
ATOM 631 N N . LEU A 1 85 ? 7.105 -19.281 -16.797 1 98.62 85 LEU A N 1
ATOM 632 C CA . LEU A 1 85 ? 6.359 -18.203 -16.141 1 98.62 85 LEU A CA 1
ATOM 633 C C . LEU A 1 85 ? 6.883 -17.969 -14.727 1 98.62 85 LEU A C 1
ATOM 635 O O . LEU A 1 85 ? 6.328 -17.141 -13.992 1 98.62 85 LEU A O 1
ATOM 639 N N . GLY A 1 86 ? 7.828 -18.766 -14.328 1 98.44 86 GLY A N 1
ATOM 640 C CA . GLY A 1 86 ? 8.484 -18.594 -13.039 1 98.44 86 GLY A CA 1
ATOM 641 C C . GLY A 1 86 ? 9.914 -18.125 -13.148 1 98.44 86 GLY A C 1
ATOM 642 O O . GLY A 1 86 ? 10.188 -17.062 -13.711 1 98.44 86 GLY A O 1
ATOM 643 N N . TYR A 1 87 ? 10.828 -19.047 -12.719 1 98.31 87 TYR A N 1
ATOM 644 C CA . TYR A 1 87 ? 12.219 -18.625 -12.68 1 98.31 87 TYR A CA 1
ATOM 645 C C . TYR A 1 87 ? 13.008 -19.234 -13.836 1 98.31 87 TYR A C 1
ATOM 647 O O . TYR A 1 87 ? 14.219 -19.016 -13.953 1 98.31 87 TYR A O 1
ATOM 655 N N . GLY A 1 88 ? 12.367 -19.953 -14.695 1 97.75 88 GLY A N 1
ATOM 656 C CA . GLY A 1 88 ? 13.023 -20.547 -15.859 1 97.75 88 GLY A CA 1
ATOM 657 C C . GLY A 1 88 ? 14.172 -21.453 -15.492 1 97.75 88 GLY A C 1
ATOM 658 O O . GLY A 1 88 ? 14.055 -22.281 -14.578 1 97.75 88 GLY A O 1
ATOM 659 N N . SER A 1 89 ? 15.258 -21.312 -16.219 1 97.81 89 SER A N 1
ATOM 660 C CA . SER A 1 89 ? 16.391 -22.219 -16.047 1 97.81 89 SER A CA 1
ATOM 661 C C . SER A 1 89 ? 17.375 -21.672 -15.016 1 97.81 89 SER A C 1
ATOM 663 O O . SER A 1 89 ? 18.453 -22.234 -14.828 1 97.81 89 SER A O 1
ATOM 665 N N . ARG A 1 90 ? 17.031 -20.688 -14.312 1 95.31 90 ARG A N 1
ATOM 666 C CA . ARG A 1 90 ? 17.922 -20.109 -13.305 1 95.31 90 ARG A CA 1
ATOM 667 C C . ARG A 1 90 ? 17.938 -20.953 -12.039 1 95.31 90 ARG A C 1
ATOM 669 O O . ARG A 1 90 ? 16.906 -21.484 -11.633 1 95.31 90 ARG A O 1
ATOM 676 N N . ASP A 1 91 ? 19.094 -21.031 -11.508 1 94.81 91 ASP A N 1
ATOM 677 C CA . ASP A 1 91 ? 19.234 -21.656 -10.188 1 94.81 91 ASP A CA 1
ATOM 678 C C . ASP A 1 91 ? 18.984 -20.625 -9.078 1 94.81 91 ASP A C 1
ATOM 680 O O . ASP A 1 91 ? 19.766 -19.688 -8.922 1 94.81 91 ASP A O 1
ATOM 684 N N . MET A 1 92 ? 17.906 -20.969 -8.32 1 95.44 92 MET A N 1
ATOM 685 C CA . MET A 1 92 ? 17.516 -20.031 -7.277 1 95.44 92 MET A CA 1
ATOM 686 C C . MET A 1 92 ? 17.797 -20.594 -5.891 1 95.44 92 MET A C 1
ATOM 688 O O . MET A 1 92 ? 17.062 -20.328 -4.941 1 95.44 92 MET A O 1
ATOM 692 N N . GLY A 1 93 ? 18.781 -21.5 -5.812 1 96.44 93 GLY A N 1
ATOM 693 C CA . GLY A 1 93 ? 19.109 -22.156 -4.559 1 96.44 93 GLY A CA 1
ATOM 694 C C . GLY A 1 93 ? 18.188 -23.328 -4.242 1 96.44 93 GLY A C 1
ATOM 695 O O . GLY A 1 93 ? 18.344 -24.406 -4.805 1 96.44 93 GLY A O 1
ATOM 696 N N . GLU A 1 94 ? 17.188 -22.984 -3.451 1 96.56 94 GLU A N 1
ATOM 697 C CA . GLU A 1 94 ? 16.266 -24.031 -3.047 1 96.56 94 GLU A CA 1
ATOM 698 C C . GLU A 1 94 ? 15.344 -24.438 -4.199 1 96.56 94 GLU A C 1
ATOM 700 O O . GLU A 1 94 ? 14.711 -25.5 -4.156 1 96.56 94 GLU A O 1
ATOM 705 N N . ILE A 1 95 ? 15.336 -23.656 -5.215 1 98 95 ILE A N 1
ATOM 706 C CA . ILE A 1 95 ? 14.508 -23.938 -6.383 1 98 95 ILE A CA 1
ATOM 707 C C . ILE A 1 95 ? 15.391 -24.344 -7.555 1 98 95 ILE A C 1
ATOM 709 O O . ILE A 1 95 ? 16.047 -23.5 -8.172 1 98 95 ILE A O 1
ATOM 713 N N . PRO A 1 96 ? 15.367 -25.688 -7.93 1 98.06 96 PRO A N 1
ATOM 714 C CA . PRO A 1 96 ? 16.172 -26.141 -9.062 1 98.06 96 PRO A CA 1
ATOM 715 C C . PRO A 1 96 ? 15.75 -25.5 -10.383 1 98.06 96 PRO A C 1
ATOM 717 O O . PRO A 1 96 ? 14.602 -25.062 -10.523 1 98.06 96 PRO A O 1
ATOM 720 N N . PRO A 1 97 ? 16.719 -25.453 -11.328 1 98.31 97 PRO A N 1
ATOM 721 C CA . PRO A 1 97 ? 16.359 -24.984 -12.664 1 98.31 97 PRO A CA 1
ATOM 722 C C . PRO A 1 97 ? 15.188 -25.766 -13.266 1 98.31 97 PRO A C 1
ATOM 724 O O . PRO A 1 97 ? 15.008 -26.953 -12.977 1 98.31 97 PRO A O 1
ATOM 727 N N . ASP A 1 98 ? 14.352 -25.016 -14.055 1 98.44 98 ASP A N 1
ATOM 728 C CA . ASP A 1 98 ? 13.266 -25.594 -14.836 1 98.44 98 ASP A CA 1
ATOM 729 C C . ASP A 1 98 ? 12.203 -26.219 -13.922 1 98.44 98 ASP A C 1
ATOM 731 O O . ASP A 1 98 ? 11.57 -27.203 -14.289 1 98.44 98 ASP A O 1
ATOM 735 N N . SER A 1 99 ? 12.094 -25.578 -12.766 1 98.5 99 SER A N 1
ATOM 736 C CA . SER A 1 99 ? 11.117 -26.078 -11.805 1 98.5 99 SER A CA 1
ATOM 737 C C . SER A 1 99 ? 9.727 -25.516 -12.086 1 98.5 99 SER A C 1
ATOM 739 O O . SER A 1 99 ? 9.586 -24.328 -12.375 1 98.5 99 SER A O 1
ATOM 741 N N . THR A 1 100 ? 8.703 -26.422 -12.016 1 98.69 100 THR A N 1
ATOM 742 C CA . THR A 1 100 ? 7.328 -25.969 -11.867 1 98.69 100 THR A CA 1
ATOM 743 C C . THR A 1 100 ? 7.062 -25.516 -10.43 1 98.69 100 THR A C 1
ATOM 745 O O . THR A 1 100 ? 7.445 -26.188 -9.477 1 98.69 100 THR A O 1
ATOM 748 N N . LEU A 1 101 ? 6.465 -24.359 -10.305 1 98.81 101 LEU A N 1
ATOM 749 C CA . LEU A 1 101 ? 6.16 -23.812 -8.984 1 98.81 101 LEU A CA 1
ATOM 750 C C . LEU A 1 101 ? 4.676 -23.953 -8.672 1 98.81 101 LEU A C 1
ATOM 752 O O . LEU A 1 101 ? 3.828 -23.766 -9.547 1 98.81 101 LEU A O 1
ATOM 756 N N . VAL A 1 102 ? 4.375 -24.281 -7.414 1 98.88 102 VAL A N 1
ATOM 757 C CA . VAL A 1 102 ? 3.002 -24.266 -6.914 1 98.88 102 VAL A CA 1
ATOM 758 C C . VAL A 1 102 ? 2.842 -23.172 -5.863 1 98.88 102 VAL A C 1
ATOM 760 O O . VAL A 1 102 ? 3.523 -23.188 -4.832 1 98.88 102 VAL A O 1
ATOM 763 N N . PHE A 1 103 ? 1.979 -22.266 -6.113 1 98.88 103 PHE A N 1
ATOM 764 C CA . PHE A 1 103 ? 1.719 -21.188 -5.164 1 98.88 103 PHE A CA 1
ATOM 765 C C . PHE A 1 103 ? 0.277 -21.234 -4.672 1 98.88 103 PHE A C 1
ATOM 767 O O . PHE A 1 103 ? -0.658 -21.266 -5.477 1 98.88 103 PHE A O 1
ATOM 774 N N . ARG A 1 104 ? 0.123 -21.266 -3.389 1 98.81 104 ARG A N 1
ATOM 775 C CA . ARG A 1 104 ? -1.144 -20.922 -2.754 1 98.81 104 ARG A CA 1
ATOM 776 C C . ARG A 1 104 ? -1.208 -19.422 -2.453 1 98.81 104 ARG A C 1
ATOM 778 O O . ARG A 1 104 ? -0.322 -18.875 -1.79 1 98.81 104 ARG A O 1
ATOM 785 N N . LEU A 1 105 ? -2.281 -18.781 -2.945 1 98.81 105 LEU A N 1
ATOM 786 C CA . LEU A 1 105 ? -2.471 -17.344 -2.729 1 98.81 105 LEU A CA 1
ATOM 787 C C . LEU A 1 105 ? -3.801 -17.078 -2.035 1 98.81 105 LEU A C 1
ATOM 789 O O . LEU A 1 105 ? -4.832 -17.641 -2.418 1 98.81 105 LEU A O 1
ATOM 793 N N . LYS A 1 106 ? -3.766 -16.328 -0.999 1 98.75 106 LYS A N 1
ATOM 794 C CA . LYS A 1 106 ? -4.957 -15.68 -0.458 1 98.75 106 LYS A CA 1
ATOM 795 C C . LYS A 1 106 ? -4.832 -14.164 -0.523 1 98.75 106 LYS A C 1
ATOM 797 O O . LYS A 1 106 ? -4.055 -13.562 0.226 1 98.75 106 LYS A O 1
ATOM 802 N N . LEU A 1 107 ? -5.621 -13.609 -1.415 1 98.62 107 LEU A N 1
ATOM 803 C CA . LEU A 1 107 ? -5.566 -12.172 -1.638 1 98.62 107 LEU A CA 1
ATOM 804 C C . LEU A 1 107 ? -6.422 -11.43 -0.617 1 98.62 107 LEU A C 1
ATOM 806 O O . LEU A 1 107 ? -7.648 -11.5 -0.658 1 98.62 107 LEU A O 1
ATOM 810 N N . GLU A 1 108 ? -5.727 -10.625 0.253 1 97.81 108 GLU A N 1
ATOM 811 C CA . GLU A 1 108 ? -6.406 -10.047 1.411 1 97.81 108 GLU A CA 1
ATOM 812 C C . GLU A 1 108 ? -6.828 -8.609 1.148 1 97.81 108 GLU A C 1
ATOM 814 O O . GLU A 1 108 ? -7.746 -8.094 1.793 1 97.81 108 GLU A O 1
ATOM 819 N N . GLY A 1 109 ? -6.078 -7.922 0.291 1 97.12 109 GLY A N 1
ATOM 820 C CA . GLY A 1 109 ? -6.344 -6.52 0.025 1 97.12 109 GLY A CA 1
ATOM 821 C C . GLY A 1 109 ? -5.5 -5.957 -1.104 1 97.12 109 GLY A C 1
ATOM 822 O O . GLY A 1 109 ? -4.625 -6.641 -1.634 1 97.12 109 GLY A O 1
ATOM 823 N N . MET A 1 110 ? -5.887 -4.727 -1.506 1 97.75 110 MET A N 1
ATOM 824 C CA . MET A 1 110 ? -5.09 -4.023 -2.506 1 97.75 110 MET A CA 1
ATOM 825 C C . MET A 1 110 ? -5.297 -2.516 -2.408 1 97.75 110 MET A C 1
ATOM 827 O O . MET A 1 110 ? -6.25 -2.055 -1.779 1 97.75 110 MET A O 1
ATOM 831 N N . LEU A 1 111 ? -4.355 -1.822 -2.918 1 97.25 111 LEU A N 1
ATOM 832 C CA . LEU A 1 111 ? -4.434 -0.38 -3.121 1 97.25 111 LEU A CA 1
ATOM 833 C C . LEU A 1 111 ? -4.066 -0.012 -4.555 1 97.25 111 LEU A C 1
ATOM 835 O O . LEU A 1 111 ? -2.945 -0.27 -4.996 1 97.25 111 LEU A O 1
ATOM 839 N N . SER A 1 112 ? -5.07 0.572 -5.234 1 96.12 112 SER A N 1
ATOM 840 C CA . SER A 1 112 ? -4.848 0.958 -6.625 1 96.12 112 SER A CA 1
ATOM 841 C C . SER A 1 112 ? -3.912 2.158 -6.723 1 96.12 112 SER A C 1
ATOM 843 O O . SER A 1 112 ? -4.035 3.111 -5.949 1 96.12 112 SER A O 1
ATOM 845 N N . VAL A 1 113 ? -2.965 2.059 -7.707 1 91.88 113 VAL A N 1
ATOM 846 C CA . VAL A 1 113 ? -2.033 3.166 -7.887 1 91.88 113 VAL A CA 1
ATOM 847 C C . VAL A 1 113 ? -2.611 4.172 -8.875 1 91.88 113 VAL A C 1
ATOM 849 O O . VAL A 1 113 ? -2.227 5.344 -8.875 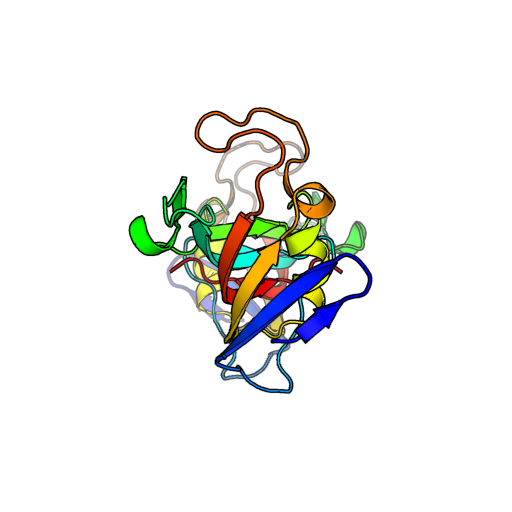1 91.88 113 VAL A O 1
ATOM 852 N N . ASP A 1 114 ? -3.467 3.844 -9.898 1 80.88 114 ASP A N 1
ATOM 853 C CA . ASP A 1 114 ? -4.039 4.73 -10.906 1 80.88 114 ASP A CA 1
ATOM 854 C C . ASP A 1 114 ? -5.422 5.219 -10.484 1 80.88 114 ASP A C 1
ATOM 856 O O . ASP A 1 114 ? -6.113 4.555 -9.711 1 80.88 114 ASP A O 1
ATOM 860 N N . MET B 1 1 ? -15.258 24.406 12.5 1 91.94 1 MET B N 1
ATOM 861 C CA . MET B 1 1 ? -13.891 24.016 12.844 1 91.94 1 MET B CA 1
ATOM 862 C C . MET B 1 1 ? -13.852 23.281 14.18 1 91.94 1 MET B C 1
ATOM 864 O O . MET B 1 1 ? -14.508 23.703 15.133 1 91.94 1 MET B O 1
ATOM 868 N N . VAL B 1 2 ? -13.227 22.141 14.227 1 96.62 2 VAL B N 1
ATOM 869 C CA . VAL B 1 2 ? -13.055 21.359 15.453 1 96.62 2 VAL B CA 1
ATOM 870 C C . VAL B 1 2 ? -11.641 21.547 15.984 1 96.62 2 VAL B C 1
ATOM 872 O O . VAL B 1 2 ? -10.68 21.578 15.211 1 96.62 2 VAL B O 1
ATOM 875 N N . SER B 1 3 ? -11.523 21.656 17.297 1 98 3 SER B N 1
ATOM 876 C CA . SER B 1 3 ? -10.219 21.781 17.938 1 98 3 SER B CA 1
ATOM 877 C C . SER B 1 3 ? -9.977 20.625 18.906 1 98 3 SER B C 1
ATOM 879 O O . SER B 1 3 ? -10.82 20.328 19.75 1 98 3 SER B O 1
ATOM 881 N N . LEU B 1 4 ? -8.805 20.016 18.766 1 97.94 4 LEU B N 1
ATOM 882 C CA . LEU B 1 4 ? -8.422 18.953 19.688 1 97.94 4 LEU B CA 1
ATOM 883 C C . LEU B 1 4 ? -7.57 19.5 20.828 1 97.94 4 LEU B C 1
ATOM 885 O O . LEU B 1 4 ? -6.988 20.578 20.703 1 97.94 4 LEU B O 1
ATOM 889 N N . PRO B 1 5 ? -7.461 18.734 21.938 1 97.81 5 PRO B N 1
ATOM 890 C CA . PRO B 1 5 ? -6.676 19.219 23.078 1 97.81 5 PRO B CA 1
ATOM 891 C C . PRO B 1 5 ? -5.211 19.453 22.734 1 97.81 5 PRO B C 1
ATOM 893 O O . PRO B 1 5 ? -4.566 20.328 23.312 1 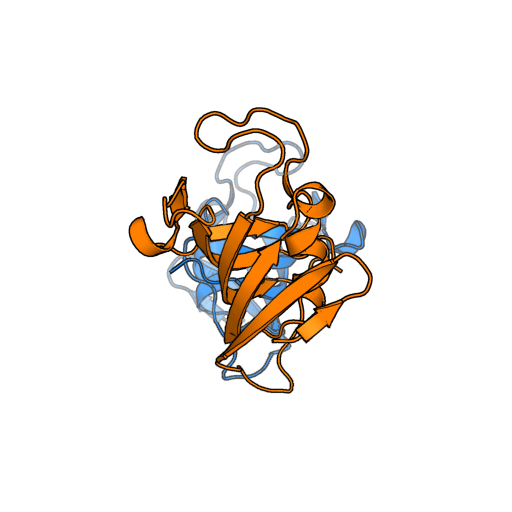97.81 5 PRO B O 1
ATOM 896 N N . SER B 1 6 ? -4.609 18.766 21.812 1 98.19 6 SER B N 1
ATOM 897 C CA . SER B 1 6 ? -3.215 18.875 21.406 1 98.19 6 SER B CA 1
ATOM 898 C C . SER B 1 6 ? -2.947 20.219 20.719 1 98.19 6 SER B C 1
ATOM 900 O O . SER B 1 6 ? -1.792 20.594 20.531 1 98.19 6 SER B O 1
ATOM 902 N N . GLY B 1 7 ? -3.996 20.844 20.266 1 98.38 7 GLY B N 1
ATOM 903 C CA . GLY B 1 7 ? -3.875 22.062 19.484 1 98.38 7 GLY B CA 1
ATOM 904 C C . GLY B 1 7 ? -4.168 21.859 18 1 98.38 7 GLY B C 1
ATOM 905 O O . GLY B 1 7 ? -4.328 22.812 17.25 1 98.38 7 GLY B O 1
ATOM 906 N N . LEU B 1 8 ? -4.266 20.672 17.578 1 98.75 8 LEU B N 1
ATOM 907 C CA . LEU B 1 8 ? -4.691 20.391 16.203 1 98.75 8 LEU B CA 1
ATOM 908 C C . LEU B 1 8 ? -6.117 20.875 15.977 1 98.75 8 LEU B C 1
ATOM 910 O O . LEU B 1 8 ? -7 20.641 16.797 1 98.75 8 LEU B O 1
ATOM 914 N N . GLN B 1 9 ? -6.258 21.609 14.867 1 98.75 9 GLN B N 1
ATOM 915 C CA . GLN B 1 9 ? -7.594 22 14.422 1 98.75 9 GLN B CA 1
ATOM 916 C C . GLN B 1 9 ? -7.891 21.469 13.023 1 98.75 9 GLN B C 1
ATOM 918 O O . GLN B 1 9 ? -6.977 21.328 12.211 1 98.75 9 GLN B O 1
ATOM 923 N N . TYR B 1 10 ? -9.172 21.156 12.789 1 98.81 10 TYR B N 1
ATOM 924 C CA . TYR B 1 10 ? -9.5 20.719 11.438 1 98.81 10 TYR B CA 1
ATOM 925 C C . TYR B 1 10 ? -10.914 21.125 11.055 1 98.81 10 TYR B C 1
ATOM 927 O O . TYR B 1 10 ? -11.75 21.391 11.93 1 98.81 10 TYR B O 1
ATOM 935 N N . LYS B 1 11 ? -11.109 21.266 9.797 1 98.5 11 LYS B N 1
ATOM 936 C CA . LYS B 1 11 ? -12.406 21.469 9.164 1 98.5 11 LYS B CA 1
ATOM 937 C C . LYS B 1 11 ? -12.734 20.344 8.18 1 98.5 11 LYS B C 1
ATOM 939 O O . LYS B 1 11 ? -11.898 19.984 7.352 1 98.5 11 LYS B O 1
ATOM 944 N N . VAL B 1 12 ? -13.984 19.828 8.273 1 98.31 12 VAL B N 1
ATOM 945 C CA . VAL B 1 12 ? -14.453 18.812 7.336 1 98.31 12 VAL B CA 1
ATOM 946 C C . VAL B 1 12 ? -15.031 19.484 6.094 1 98.31 12 VAL B C 1
ATOM 948 O O . VAL B 1 12 ? -15.984 20.25 6.184 1 98.31 12 VAL B O 1
ATOM 951 N N . ILE B 1 13 ? -14.438 19.156 4.977 1 98.5 13 ILE B N 1
ATOM 952 C CA . ILE B 1 13 ? -14.859 19.75 3.715 1 98.5 13 ILE B CA 1
ATOM 953 C C . ILE B 1 13 ? -15.844 18.828 3.006 1 98.5 13 ILE B C 1
ATOM 955 O O . ILE B 1 13 ? -16.828 19.297 2.43 1 98.5 13 ILE B O 1
ATOM 959 N N . ALA B 1 14 ? -15.547 17.609 2.941 1 98.06 14 ALA B N 1
ATOM 960 C CA . ALA B 1 14 ? -16.406 16.562 2.4 1 98.06 14 ALA B CA 1
ATOM 961 C C . ALA B 1 14 ? -16.234 15.258 3.182 1 98.06 14 ALA B C 1
ATOM 963 O O . ALA B 1 14 ? -15.164 15 3.736 1 98.06 14 ALA B O 1
ATOM 964 N N . SER B 1 15 ? -17.359 14.492 3.178 1 97.75 15 SER B N 1
ATOM 965 C CA . SER B 1 15 ? -17.328 13.227 3.912 1 97.75 15 SER B CA 1
ATOM 966 C C . SER B 1 15 ? -17.562 12.039 2.982 1 97.75 15 SER B C 1
ATOM 968 O O . SER B 1 15 ? -18.438 12.094 2.109 1 97.75 15 SER B O 1
ATOM 970 N N . GLY B 1 16 ? -16.734 11.031 3.244 1 95.94 16 GLY B N 1
ATOM 971 C CA . GLY B 1 16 ? -17 9.742 2.615 1 95.94 16 GLY B CA 1
ATOM 972 C C . GLY B 1 16 ? -18.047 8.93 3.338 1 95.94 16 GLY B C 1
ATOM 973 O O . GLY B 1 16 ? -18.797 9.461 4.164 1 95.94 16 GLY B O 1
ATOM 974 N N . PRO B 1 17 ? -18.109 7.711 2.949 1 95.56 17 PRO B N 1
ATOM 975 C CA . PRO B 1 17 ? -19.062 6.844 3.648 1 95.56 17 PRO B CA 1
ATOM 976 C C . PRO B 1 17 ? -18.781 6.742 5.145 1 95.56 17 PRO B C 1
ATOM 978 O O . PRO B 1 17 ? -17.625 6.613 5.551 1 95.56 17 PRO B O 1
ATOM 981 N N . LYS B 1 18 ? -19.844 6.723 5.926 1 94.31 18 LYS B N 1
ATOM 982 C CA . LYS B 1 18 ? -19.703 6.758 7.379 1 94.31 18 LYS B CA 1
ATOM 983 C C . LYS B 1 18 ? -19.062 5.48 7.902 1 94.31 18 LYS B C 1
ATOM 985 O O . LYS B 1 18 ? -18.406 5.492 8.945 1 94.31 18 LYS B O 1
ATOM 990 N N . ASP B 1 19 ? -19.266 4.445 7.148 1 94.44 19 ASP B N 1
ATOM 991 C CA . ASP B 1 19 ? -18.75 3.156 7.59 1 94.44 19 ASP B CA 1
ATOM 992 C C . ASP B 1 19 ? -17.422 2.84 6.91 1 94.44 19 ASP B C 1
ATOM 994 O O . ASP B 1 19 ? -16.938 1.703 6.957 1 94.44 19 ASP B O 1
ATOM 998 N N . GLY B 1 20 ? -16.828 3.744 6.277 1 94.69 20 GLY B N 1
ATOM 999 C CA . GLY B 1 20 ? -15.531 3.541 5.648 1 94.69 20 GLY B CA 1
ATOM 1000 C C . GLY B 1 20 ? -14.414 3.312 6.645 1 94.69 20 GLY B C 1
ATOM 1001 O O . GLY B 1 20 ? -14.531 3.693 7.812 1 94.69 20 GLY B O 1
ATOM 1002 N N . PRO B 1 21 ? -13.352 2.697 6.227 1 96 21 PRO B N 1
ATOM 1003 C CA . PRO B 1 21 ? -12.234 2.426 7.129 1 96 21 PRO B CA 1
ATOM 1004 C C . PRO B 1 21 ? -11.438 3.682 7.48 1 96 21 PRO B C 1
ATOM 1006 O O . PRO B 1 21 ? -11.461 4.66 6.73 1 96 21 PRO B O 1
ATOM 1009 N N . SER B 1 22 ? -10.789 3.605 8.672 1 97.88 22 SER B N 1
ATOM 1010 C CA . SER B 1 22 ? -9.891 4.652 9.141 1 97.88 22 SER B CA 1
ATOM 1011 C C . SER B 1 22 ? -8.461 4.129 9.273 1 97.88 22 SER B C 1
ATOM 1013 O O . SER B 1 22 ? -8.242 3.049 9.82 1 97.88 22 SER B O 1
ATOM 1015 N N . PRO B 1 23 ? -7.523 4.93 8.773 1 97.75 23 PRO B N 1
ATOM 1016 C CA . PRO B 1 23 ? -6.141 4.477 8.914 1 97.75 23 PRO B CA 1
ATOM 1017 C C . PRO B 1 23 ? -5.668 4.473 10.367 1 97.75 23 PRO B C 1
ATOM 1019 O O . PRO B 1 23 ? -6.078 5.328 11.156 1 97.75 23 PRO B O 1
ATOM 1022 N N . LYS B 1 24 ? -4.848 3.543 10.672 1 95.44 24 LYS B N 1
ATOM 1023 C CA . LYS B 1 24 ? -4.102 3.479 11.922 1 95.44 24 LYS B CA 1
ATOM 1024 C C . LYS B 1 24 ? -2.6 3.574 11.68 1 95.44 24 LYS B C 1
ATOM 1026 O O . LYS B 1 24 ? -2.154 3.598 10.523 1 95.44 24 LYS B O 1
ATOM 1031 N N . LEU B 1 25 ? -1.931 3.67 12.805 1 92.94 25 LEU B N 1
ATOM 1032 C CA . LEU B 1 25 ? -0.477 3.715 12.695 1 92.94 25 LEU B CA 1
ATOM 1033 C C . LEU B 1 25 ? 0.048 2.504 11.93 1 92.94 25 LEU B C 1
ATOM 1035 O O . LEU B 1 25 ? -0.343 1.369 12.219 1 92.94 25 LEU B O 1
ATOM 1039 N N . GLY B 1 26 ? 0.834 2.797 10.93 1 92.88 26 GLY B N 1
ATOM 1040 C CA . GLY B 1 26 ? 1.48 1.726 10.195 1 92.88 26 GLY B CA 1
ATOM 1041 C C . GLY B 1 26 ? 0.762 1.374 8.906 1 92.88 26 GLY B C 1
ATOM 1042 O O . GLY B 1 26 ? 1.35 0.77 8.008 1 92.88 26 GLY B O 1
ATOM 1043 N N . ASP B 1 27 ? -0.512 1.648 8.758 1 97.12 27 ASP B N 1
ATOM 1044 C CA . ASP B 1 27 ? -1.255 1.375 7.527 1 97.12 27 ASP B CA 1
ATOM 1045 C C . ASP B 1 27 ? -0.684 2.164 6.352 1 97.12 27 ASP B C 1
ATOM 1047 O O . ASP B 1 27 ? -0.002 3.174 6.547 1 97.12 27 ASP B O 1
ATOM 1051 N N . ILE B 1 28 ? -0.922 1.654 5.125 1 97.44 28 ILE B N 1
ATOM 1052 C CA . ILE B 1 28 ? -0.574 2.387 3.914 1 97.44 28 ILE B CA 1
ATOM 1053 C C . ILE B 1 28 ? -1.762 3.234 3.463 1 97.44 28 ILE B C 1
ATOM 1055 O O . ILE B 1 28 ? -2.896 2.752 3.422 1 97.44 28 ILE B O 1
ATOM 1059 N N . ILE B 1 29 ? -1.459 4.488 3.146 1 98.25 29 ILE B N 1
ATOM 1060 C CA . ILE B 1 29 ? -2.557 5.355 2.736 1 98.25 29 ILE B CA 1
ATOM 1061 C C . ILE B 1 29 ? -2.303 5.875 1.322 1 98.25 29 ILE B C 1
ATOM 1063 O O . ILE B 1 29 ? -1.151 5.988 0.894 1 98.25 29 ILE B O 1
ATOM 1067 N N . LYS B 1 30 ? -3.342 6.09 0.552 1 98 30 LYS B N 1
ATOM 1068 C CA . LYS B 1 30 ? -3.406 6.875 -0.677 1 98 30 LYS B CA 1
ATOM 1069 C C . LYS B 1 30 ? -4.117 8.203 -0.444 1 98 30 LYS B C 1
ATOM 1071 O O . LYS B 1 30 ? -5.293 8.227 -0.073 1 98 30 LYS B O 1
ATOM 1076 N N . VAL B 1 31 ? -3.348 9.305 -0.7 1 98.69 31 VAL B N 1
ATOM 1077 C CA . VAL B 1 31 ? -3.889 10.602 -0.289 1 98.69 31 VAL B CA 1
ATOM 1078 C C . VAL B 1 31 ? -3.449 11.68 -1.271 1 98.69 31 VAL B C 1
ATOM 1080 O O . VAL B 1 31 ? -2.299 11.695 -1.719 1 98.69 31 VAL B O 1
ATOM 1083 N N . ASN B 1 32 ? -4.395 12.484 -1.713 1 98.56 32 ASN B N 1
ATOM 1084 C CA . ASN B 1 32 ? -4.039 13.781 -2.27 1 98.56 32 ASN B CA 1
ATOM 1085 C C . ASN B 1 32 ? -3.889 14.836 -1.178 1 98.56 32 ASN B C 1
ATOM 1087 O O . ASN B 1 32 ? -4.684 14.883 -0.238 1 98.56 32 ASN B O 1
ATOM 1091 N N . TYR B 1 33 ? -2.836 15.688 -1.299 1 98.81 33 TYR B N 1
ATOM 1092 C CA . TYR B 1 33 ? -2.629 16.672 -0.241 1 98.81 33 TYR B CA 1
ATOM 1093 C C . TYR B 1 33 ? -2 17.953 -0.794 1 98.81 33 TYR B C 1
ATOM 1095 O O . TYR B 1 33 ? -1.409 17.938 -1.877 1 98.81 33 TYR B O 1
ATOM 1103 N N . GLU B 1 34 ? -2.209 18.984 -0.085 1 98.81 34 GLU B N 1
ATOM 1104 C CA . GLU B 1 34 ? -1.52 20.25 -0.258 1 98.81 34 GLU B CA 1
ATOM 1105 C C . GLU B 1 34 ? -1.139 20.859 1.089 1 98.81 34 GLU B C 1
ATOM 1107 O O . GLU B 1 34 ? -1.99 21.031 1.965 1 98.81 34 GLU B O 1
ATOM 1112 N N . GLY B 1 35 ? 0.172 21.125 1.238 1 98.62 35 GLY B N 1
ATOM 1113 C CA . GLY B 1 35 ? 0.671 21.828 2.406 1 98.62 35 GLY B CA 1
ATOM 1114 C C . GLY B 1 35 ? 0.999 23.281 2.125 1 98.62 35 GLY B C 1
ATOM 1115 O O . GLY B 1 35 ? 1.65 23.594 1.126 1 98.62 35 GLY B O 1
ATOM 1116 N N . LYS B 1 36 ? 0.537 24.125 3.043 1 98.56 36 LYS B N 1
ATOM 1117 C CA . LYS B 1 36 ? 0.744 25.562 2.91 1 98.56 36 LYS B CA 1
ATOM 1118 C C . LYS B 1 36 ? 1.126 26.188 4.246 1 98.56 36 LYS B C 1
ATOM 1120 O O . LYS B 1 36 ? 0.831 25.625 5.305 1 98.56 36 LYS B O 1
ATOM 1125 N N . LEU B 1 37 ? 1.771 27.375 4.066 1 98.5 37 LEU B N 1
ATOM 1126 C CA . LEU B 1 37 ? 1.915 28.25 5.219 1 98.5 37 LEU B CA 1
ATOM 1127 C C . LEU B 1 37 ? 0.672 29.125 5.395 1 98.5 37 LEU B C 1
ATOM 1129 O O . LEU B 1 37 ? -0.192 29.156 4.516 1 98.5 37 LEU B O 1
ATOM 1133 N N . LEU B 1 38 ? 0.591 29.812 6.531 1 97.75 38 LEU B N 1
ATOM 1134 C CA . LEU B 1 38 ? -0.539 30.719 6.758 1 97.75 38 LEU B CA 1
ATOM 1135 C C . LEU B 1 38 ? -0.551 31.844 5.73 1 97.75 38 LEU B C 1
ATOM 1137 O O . LEU B 1 38 ? -1.612 32.375 5.402 1 97.75 38 LEU B O 1
ATOM 1141 N N . SER B 1 39 ? 0.604 32.156 5.207 1 97.44 39 SER B N 1
ATOM 1142 C CA . SER B 1 39 ? 0.724 33.188 4.191 1 97.44 39 SER B CA 1
ATOM 1143 C C . SER B 1 39 ? 0.03 32.781 2.896 1 97.44 39 SER B C 1
ATOM 1145 O O . SER B 1 39 ? -0.21 33.625 2.025 1 97.44 39 SER B O 1
ATOM 1147 N N . GLY B 1 40 ? -0.182 31.547 2.76 1 97.81 40 GLY B N 1
ATOM 1148 C CA . GLY B 1 40 ? -0.753 31.016 1.532 1 97.81 40 GLY B CA 1
ATOM 1149 C C . GLY B 1 40 ? 0.279 30.375 0.625 1 97.81 40 GLY B C 1
ATOM 1150 O O . GLY B 1 40 ? -0.073 29.719 -0.362 1 97.81 40 GLY B O 1
ATOM 1151 N N . ALA B 1 41 ? 1.486 30.5 1 1 98.06 41 ALA B N 1
ATOM 1152 C CA . ALA B 1 41 ? 2.539 29.891 0.189 1 98.06 41 ALA B CA 1
ATOM 1153 C C . ALA B 1 41 ? 2.473 28.359 0.256 1 98.06 41 ALA B C 1
ATOM 1155 O O . ALA B 1 41 ? 2.502 27.781 1.343 1 98.06 41 ALA B O 1
ATOM 1156 N N . VAL B 1 42 ? 2.43 27.766 -0.965 1 98.62 42 VAL B N 1
ATOM 1157 C CA . VAL B 1 42 ? 2.377 26.312 -1.06 1 98.62 42 VAL B CA 1
ATOM 1158 C C . VAL B 1 42 ? 3.793 25.734 -1.079 1 98.62 42 VAL B C 1
ATOM 1160 O O . VAL B 1 42 ? 4.637 26.188 -1.858 1 98.62 42 VAL B O 1
ATOM 1163 N N . PHE B 1 43 ? 4.074 24.719 -0.2 1 98.19 43 PHE B N 1
ATOM 1164 C CA . PHE B 1 43 ? 5.422 24.172 -0.207 1 98.19 43 PHE B CA 1
ATOM 1165 C C . PHE B 1 43 ? 5.426 22.75 -0.777 1 98.19 43 PHE B C 1
ATOM 1167 O O . PHE B 1 43 ? 6.477 22.234 -1.152 1 98.19 43 PHE B O 1
ATOM 1174 N N . ASP B 1 44 ? 4.344 22.062 -0.745 1 97.44 44 ASP B N 1
ATOM 1175 C CA . ASP B 1 44 ? 4.23 20.719 -1.316 1 97.44 44 ASP B CA 1
ATOM 1176 C C . ASP B 1 44 ? 2.783 20.406 -1.69 1 97.44 44 ASP B C 1
ATOM 1178 O O . ASP B 1 44 ? 1.855 20.766 -0.966 1 97.44 44 ASP B O 1
ATOM 1182 N N . SER B 1 45 ? 2.604 19.734 -2.855 1 98.5 45 SER B N 1
ATOM 1183 C CA . SER B 1 45 ? 1.238 19.438 -3.27 1 98.5 45 SER B CA 1
ATOM 1184 C C . SER B 1 45 ? 1.207 18.25 -4.227 1 98.5 45 SER B C 1
ATOM 1186 O O . SER B 1 45 ? 1.8 18.297 -5.305 1 98.5 45 SER B O 1
ATOM 1188 N N . SER B 1 46 ? 0.518 17.203 -3.811 1 97.94 46 SER B N 1
ATOM 1189 C CA . SER B 1 46 ? 0.282 16.109 -4.754 1 97.94 46 SER B CA 1
ATOM 1190 C C . SER B 1 46 ? -0.746 16.5 -5.809 1 97.94 46 SER B C 1
ATOM 1192 O O . SER B 1 46 ? -0.705 16.016 -6.938 1 97.94 46 SER B O 1
ATOM 1194 N N . PHE B 1 47 ? -1.674 17.438 -5.488 1 97.44 47 PHE B N 1
ATOM 1195 C CA . PHE B 1 47 ? -2.627 17.953 -6.461 1 97.44 47 PHE B CA 1
ATOM 1196 C C . PHE B 1 47 ? -1.905 18.547 -7.664 1 97.44 47 PHE B C 1
ATOM 1198 O O . PHE B 1 47 ? -2.271 18.281 -8.812 1 97.44 47 PHE B O 1
ATOM 1205 N N . ALA B 1 48 ? -0.965 19.266 -7.348 1 96.44 48 ALA B N 1
ATOM 1206 C CA . ALA B 1 48 ? -0.21 19.922 -8.406 1 96.44 48 ALA B CA 1
ATOM 1207 C C . ALA B 1 48 ? 0.538 18.922 -9.273 1 96.44 48 ALA B C 1
ATOM 1209 O O . ALA B 1 48 ? 0.697 19.125 -10.477 1 96.44 48 ALA B O 1
ATOM 1210 N N . ARG B 1 49 ? 1.048 17.859 -8.695 1 96.25 49 ARG B N 1
ATOM 1211 C CA . ARG B 1 49 ? 1.771 16.828 -9.43 1 96.25 49 ARG B CA 1
ATOM 1212 C C . ARG B 1 49 ? 0.814 15.953 -10.234 1 96.25 49 ARG B C 1
ATOM 1214 O O . ARG B 1 49 ? 1.244 15.172 -11.078 1 96.25 49 ARG B O 1
ATOM 1221 N N . GLY B 1 50 ? -0.469 15.969 -9.938 1 95.88 50 GLY B N 1
ATOM 1222 C CA . GLY B 1 50 ? -1.477 15.242 -10.695 1 95.88 50 GLY B CA 1
ATOM 1223 C C . GLY B 1 50 ? -1.576 13.781 -10.297 1 95.88 50 GLY B C 1
ATOM 1224 O O . GLY B 1 50 ? -2.145 12.969 -11.031 1 95.88 50 GLY B O 1
ATOM 1225 N N . LYS B 1 51 ? -0.973 13.383 -9.219 1 95.69 51 LYS B N 1
ATOM 1226 C CA . LYS B 1 51 ? -0.983 11.992 -8.766 1 95.69 51 LYS B CA 1
ATOM 1227 C C . LYS B 1 51 ? -1.032 11.914 -7.242 1 95.69 51 LYS B C 1
ATOM 1229 O O . LYS B 1 51 ? -0.229 12.547 -6.555 1 95.69 51 LYS B O 1
ATOM 1234 N N . ALA B 1 52 ? -1.997 11.078 -6.762 1 97.62 52 ALA B N 1
ATOM 1235 C CA . ALA B 1 52 ? -2.074 10.852 -5.32 1 97.62 52 ALA B CA 1
ATOM 1236 C C . ALA B 1 52 ? -0.795 10.211 -4.797 1 97.62 52 ALA B C 1
ATOM 1238 O O . ALA B 1 52 ? -0.17 9.398 -5.488 1 97.62 52 ALA B O 1
ATOM 1239 N N . ALA B 1 53 ? -0.464 10.578 -3.582 1 97.12 53 ALA B N 1
ATOM 1240 C CA . ALA B 1 53 ? 0.687 9.961 -2.928 1 97.12 53 ALA B CA 1
ATOM 1241 C C . ALA B 1 53 ? 0.293 8.648 -2.244 1 97.12 53 ALA B C 1
ATOM 1243 O O . ALA B 1 53 ? -0.784 8.555 -1.65 1 97.12 53 ALA B O 1
ATOM 1244 N N . ILE B 1 54 ? 1.065 7.703 -2.355 1 96.62 54 ILE B N 1
ATOM 1245 C CA . ILE B 1 54 ? 0.935 6.453 -1.616 1 96.62 54 ILE B CA 1
ATOM 1246 C C . ILE B 1 54 ? 2.096 6.309 -0.635 1 96.62 54 ILE B C 1
ATOM 1248 O O . ILE B 1 54 ? 3.262 6.336 -1.036 1 96.62 54 ILE B O 1
ATOM 1252 N N . MET B 1 55 ? 1.794 6.121 0.703 1 96.5 55 MET B N 1
ATOM 1253 C CA . MET B 1 55 ? 2.842 6.137 1.718 1 96.5 55 MET B CA 1
ATOM 1254 C C . MET B 1 55 ? 2.369 5.461 3 1 96.5 55 MET B C 1
ATOM 1256 O O . MET B 1 55 ? 1.171 5.43 3.285 1 96.5 55 MET B O 1
ATOM 1260 N N . PRO B 1 56 ? 3.32 4.961 3.775 1 95.69 56 PRO B N 1
ATOM 1261 C CA . PRO B 1 56 ? 2.936 4.496 5.109 1 95.69 56 PRO B CA 1
ATOM 1262 C C . PRO B 1 56 ? 2.572 5.641 6.051 1 95.69 56 PRO B C 1
ATOM 1264 O O . PRO B 1 56 ? 3.184 6.711 5.992 1 95.69 56 PRO B O 1
ATOM 1267 N N . ALA B 1 57 ? 1.648 5.367 6.844 1 95.81 57 ALA B N 1
ATOM 1268 C CA . ALA B 1 57 ? 1.202 6.406 7.77 1 95.81 57 ALA B CA 1
ATOM 1269 C C . ALA B 1 57 ? 2.201 6.59 8.906 1 95.81 57 ALA B C 1
ATOM 1271 O O . ALA B 1 57 ? 2.195 7.621 9.586 1 95.81 57 ALA B O 1
ATOM 1272 N N . ASP B 1 58 ? 3.127 5.625 8.867 1 88.38 58 ASP B N 1
ATOM 1273 C CA . ASP B 1 58 ? 4.102 5.758 9.945 1 88.38 58 ASP B CA 1
ATOM 1274 C C . ASP B 1 58 ? 5.246 6.688 9.547 1 88.38 58 ASP B C 1
ATOM 1276 O O . ASP B 1 58 ? 5.598 6.77 8.367 1 88.38 58 ASP B O 1
ATOM 1280 N N . GLY B 1 59 ? 5.535 7.762 10.258 1 91.56 59 GLY B N 1
ATOM 1281 C CA . GLY B 1 59 ? 6.598 8.727 10.008 1 91.56 59 GLY B CA 1
ATOM 1282 C C . GLY B 1 59 ? 6.078 10.117 9.68 1 91.56 59 GLY B C 1
ATOM 1283 O O . GLY B 1 59 ? 6.859 11.016 9.383 1 91.56 59 GLY B O 1
ATOM 1284 N N . LEU B 1 60 ? 4.867 10.172 9.461 1 96.81 60 LEU B N 1
ATOM 1285 C CA . LEU B 1 60 ? 4.258 11.469 9.188 1 96.81 60 LEU B CA 1
ATOM 1286 C C . LEU B 1 60 ? 4.316 12.367 10.414 1 96.81 60 LEU B C 1
ATOM 1288 O O . LEU B 1 60 ? 4.512 11.883 11.531 1 96.81 60 LEU B O 1
ATOM 1292 N N . ILE B 1 61 ? 4.27 13.625 10.219 1 97.81 61 ILE B N 1
ATOM 1293 C CA . ILE B 1 61 ? 4.273 14.547 11.344 1 97.81 61 ILE B CA 1
ATOM 1294 C C . ILE B 1 61 ? 3.088 14.25 12.258 1 97.81 61 ILE B C 1
ATOM 1296 O O . ILE B 1 61 ? 2.068 13.719 11.812 1 97.81 61 ILE B O 1
ATOM 1300 N N . ARG B 1 62 ? 3.121 14.703 13.461 1 97.75 62 ARG B N 1
ATOM 1301 C CA . ARG B 1 62 ? 2.164 14.344 14.5 1 97.75 62 ARG B CA 1
ATOM 1302 C C . ARG B 1 62 ? 0.761 14.828 14.148 1 97.75 62 ARG B C 1
ATOM 1304 O O . ARG B 1 62 ? -0.228 14.164 14.461 1 97.75 62 ARG B O 1
ATOM 1311 N N . GLY B 1 63 ? 0.654 15.984 13.562 1 98.56 63 GLY B N 1
ATOM 1312 C CA . GLY B 1 63 ? -0.651 16.469 13.148 1 98.56 63 GLY B CA 1
ATOM 1313 C C . GLY B 1 63 ? -1.392 15.5 12.242 1 98.56 63 GLY B C 1
ATOM 1314 O O . GLY B 1 63 ? -2.6 15.312 12.391 1 98.56 63 GLY B O 1
ATOM 1315 N N . TRP B 1 64 ? -0.692 14.938 11.305 1 98.5 64 TRP B N 1
ATOM 1316 C CA . TRP B 1 64 ? -1.284 13.922 10.438 1 98.5 64 TRP B CA 1
ATOM 1317 C C . TRP B 1 64 ? -1.646 12.672 11.234 1 98.5 64 TRP B C 1
ATOM 1319 O O . TRP B 1 64 ? -2.729 12.109 11.055 1 98.5 64 TRP B O 1
ATOM 1329 N N . LEU B 1 65 ? -0.718 12.25 12.047 1 97.81 65 LEU B N 1
ATOM 1330 C CA . LEU B 1 65 ? -0.921 11.016 12.805 1 97.81 65 LEU B CA 1
ATOM 1331 C C . LEU B 1 65 ? -2.152 11.117 13.695 1 97.81 65 LEU B C 1
ATOM 1333 O O . LEU B 1 65 ? -2.85 10.125 13.922 1 97.81 65 LEU B O 1
ATOM 1337 N N . GLU B 1 66 ? -2.422 12.242 14.234 1 97.75 66 GLU B N 1
ATOM 1338 C CA . GLU B 1 66 ? -3.594 12.453 15.078 1 97.75 66 GLU B CA 1
ATOM 1339 C C . GLU B 1 66 ? -4.871 12.531 14.25 1 97.75 66 GLU B C 1
ATOM 1341 O O . GLU B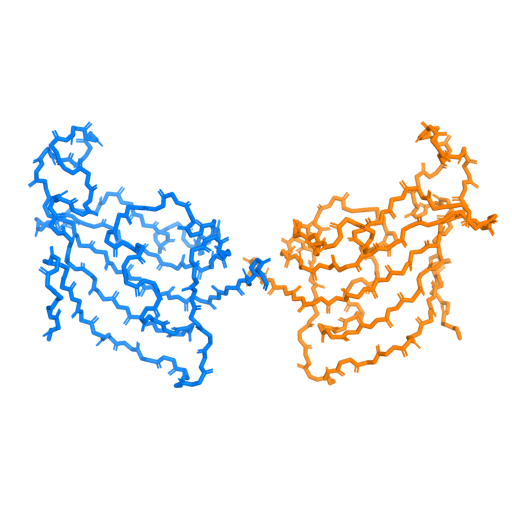 1 66 ? -5.93 12.078 14.68 1 97.75 66 GLU B O 1
ATOM 1346 N N . ALA B 1 67 ? -4.797 13.062 13.102 1 98.38 67 ALA B N 1
ATOM 1347 C CA . ALA B 1 67 ? -5.98 13.32 12.289 1 98.38 67 ALA B CA 1
ATOM 1348 C C . ALA B 1 67 ? -6.441 12.047 11.578 1 98.38 67 ALA B C 1
ATOM 1350 O O . ALA B 1 67 ? -7.641 11.773 11.492 1 98.38 67 ALA B O 1
ATOM 1351 N N . LEU B 1 68 ? -5.527 11.273 11.07 1 98.31 68 LEU B N 1
ATOM 1352 C CA . LEU B 1 68 ? -5.82 10.18 10.148 1 98.31 68 LEU B CA 1
ATOM 1353 C C . LEU B 1 68 ? -6.766 9.172 10.789 1 98.31 68 LEU B C 1
ATOM 1355 O O . LEU B 1 68 ? -7.75 8.758 10.18 1 98.31 68 LEU B O 1
ATOM 1359 N N . PRO B 1 69 ? -6.582 8.844 12.086 1 97.88 69 PRO B N 1
ATOM 1360 C CA . PRO B 1 69 ? -7.488 7.859 12.68 1 97.88 69 PRO B CA 1
ATOM 1361 C C . PRO B 1 69 ? -8.906 8.391 12.852 1 97.88 69 PRO B C 1
ATOM 1363 O O . PRO B 1 69 ? -9.836 7.617 13.094 1 97.88 69 PRO B O 1
ATOM 1366 N N . LEU B 1 70 ? -9.07 9.641 12.734 1 97.75 70 LEU B N 1
ATOM 1367 C CA . LEU B 1 70 ? -10.383 10.258 12.891 1 97.75 70 LEU B CA 1
ATOM 1368 C C . LEU B 1 70 ? -11.086 10.375 11.539 1 97.75 70 LEU B C 1
ATOM 1370 O O . LEU B 1 70 ? -12.297 10.617 11.484 1 97.75 70 LEU B O 1
ATOM 1374 N N . MET B 1 71 ? -10.336 10.273 10.5 1 98.06 71 MET B N 1
ATOM 1375 C CA . MET B 1 71 ? -10.883 10.367 9.148 1 98.06 71 MET B CA 1
ATOM 1376 C C . MET B 1 71 ? -11.352 9.008 8.656 1 98.06 71 MET B C 1
ATOM 1378 O O . MET B 1 71 ? -10.898 7.973 9.148 1 98.06 71 MET B O 1
ATOM 1382 N N . LYS B 1 72 ? -12.297 9.078 7.715 1 98.06 72 LYS B N 1
ATOM 1383 C CA . LYS B 1 72 ? -12.664 7.914 6.914 1 98.06 72 LYS B CA 1
ATOM 1384 C C . LYS B 1 72 ? -12.211 8.078 5.465 1 98.06 72 LYS B C 1
ATOM 1386 O O . LYS B 1 72 ? -12.188 9.195 4.941 1 98.06 72 LYS B O 1
ATOM 1391 N N . VAL B 1 73 ? -11.844 6.895 4.824 1 98.06 73 VAL B N 1
ATOM 1392 C CA . VAL B 1 73 ? -11.562 6.949 3.395 1 98.06 73 VAL B CA 1
ATOM 1393 C C . VAL B 1 73 ? -12.711 7.641 2.666 1 98.06 73 VAL B C 1
ATOM 1395 O O . VAL B 1 73 ? -13.883 7.316 2.891 1 98.06 73 VAL B O 1
ATOM 1398 N N . GLY B 1 74 ? -12.375 8.562 1.839 1 98.19 74 GLY B N 1
ATOM 1399 C CA . GLY B 1 74 ? -13.359 9.383 1.145 1 98.19 74 GLY B CA 1
ATOM 1400 C C . GLY B 1 74 ? -13.469 10.789 1.698 1 98.19 74 GLY B C 1
ATOM 1401 O O . GLY B 1 74 ? -14 11.68 1.041 1 98.19 74 GLY B O 1
ATOM 1402 N N . ASP B 1 75 ? -12.938 11.016 2.922 1 98.69 75 ASP B N 1
ATOM 1403 C CA . ASP B 1 75 ? -13.023 12.328 3.557 1 98.69 75 ASP B CA 1
ATOM 1404 C C . ASP B 1 75 ? -12.062 13.312 2.895 1 98.69 75 ASP B C 1
ATOM 1406 O O . ASP B 1 75 ? -10.977 12.938 2.453 1 98.69 75 ASP B O 1
ATOM 1410 N N . GLU B 1 76 ? -12.477 14.547 2.871 1 98.81 76 GLU B N 1
ATOM 1411 C CA . GLU B 1 76 ? -11.617 15.695 2.604 1 98.81 76 GLU B CA 1
ATOM 1412 C C . GLU B 1 76 ? -11.617 16.672 3.781 1 98.81 76 GLU B C 1
ATOM 1414 O O . GLU B 1 76 ? -12.672 17.141 4.207 1 98.81 76 GLU B O 1
ATOM 1419 N N . TRP B 1 77 ? -10.383 16.938 4.297 1 98.88 77 TRP B N 1
ATOM 1420 C CA . TRP B 1 77 ? -10.242 17.812 5.457 1 98.88 77 TRP B CA 1
ATOM 1421 C C . TRP B 1 77 ? -9.188 18.875 5.207 1 98.88 77 TRP B C 1
ATOM 1423 O O . TRP B 1 77 ? -8.273 18.688 4.402 1 98.88 77 TRP B O 1
ATOM 1433 N N . THR B 1 78 ? -9.391 19.984 5.852 1 98.88 78 THR B N 1
ATOM 1434 C CA . THR B 1 78 ? -8.305 20.938 6.062 1 98.88 78 THR B CA 1
ATOM 1435 C C . THR B 1 78 ? -7.809 20.875 7.504 1 98.88 78 THR B C 1
ATOM 1437 O O . THR B 1 78 ? -8.602 21 8.445 1 98.88 78 THR B O 1
ATOM 1440 N N . LEU B 1 79 ? -6.523 20.688 7.652 1 98.88 79 LEU B N 1
ATOM 1441 C CA . LEU B 1 79 ? -5.891 20.672 8.969 1 98.88 79 LEU B CA 1
ATOM 1442 C C . LEU B 1 79 ? -5.137 21.969 9.219 1 98.88 79 LEU B C 1
ATOM 1444 O O . LEU B 1 79 ? -4.48 22.5 8.32 1 98.88 79 LEU B O 1
ATOM 1448 N N . PHE B 1 80 ? -5.219 22.406 10.406 1 98.88 80 PHE B N 1
ATOM 1449 C CA . PHE B 1 80 ? -4.359 23.453 10.938 1 98.88 80 PHE B CA 1
ATOM 1450 C C . PHE B 1 80 ? -3.457 22.922 12.039 1 98.88 80 PHE B C 1
ATOM 1452 O O . PHE B 1 80 ? -3.926 22.594 13.141 1 98.88 80 PHE B O 1
ATOM 1459 N N . ILE B 1 81 ? -2.156 22.906 11.734 1 98.88 81 ILE B N 1
ATOM 1460 C CA . ILE B 1 81 ? -1.213 22.141 12.555 1 98.88 81 ILE B CA 1
ATOM 1461 C C . ILE B 1 81 ? -0.226 23.109 13.219 1 98.88 81 ILE B C 1
ATOM 1463 O O . ILE B 1 81 ? 0.608 23.719 12.547 1 98.88 81 ILE B O 1
ATOM 1467 N N . PRO B 1 82 ? -0.296 23.234 14.523 1 98.81 82 PRO B N 1
ATOM 1468 C CA . PRO B 1 82 ? 0.693 24.094 15.18 1 98.81 82 PRO B CA 1
ATOM 1469 C C . PRO B 1 82 ? 2.113 23.547 15.078 1 98.81 82 PRO B C 1
ATOM 1471 O O . PRO B 1 82 ? 2.299 22.359 14.797 1 98.81 82 PRO B O 1
ATOM 1474 N N . PRO B 1 83 ? 3.109 24.438 15.312 1 98.62 83 PRO B N 1
ATOM 1475 C CA . PRO B 1 83 ? 4.504 24.031 15.125 1 98.62 83 PRO B CA 1
ATOM 1476 C C . PRO B 1 83 ? 4.863 22.781 15.922 1 98.62 83 PRO B C 1
ATOM 1478 O O . PRO B 1 83 ? 5.609 21.922 15.438 1 98.62 83 PRO B O 1
ATOM 1481 N N . GLU B 1 84 ? 4.266 22.562 17.078 1 98.25 84 GLU B N 1
ATOM 1482 C CA . GLU B 1 84 ? 4.598 21.453 17.969 1 98.25 84 GLU B CA 1
ATOM 1483 C C . GLU B 1 84 ? 4.176 20.109 17.375 1 98.25 84 GLU B C 1
ATOM 1485 O O . GLU B 1 84 ? 4.746 19.078 17.703 1 98.25 84 GLU B O 1
ATOM 1490 N N . LEU B 1 85 ? 3.215 20.172 16.453 1 98.69 85 LEU B N 1
ATOM 1491 C CA . LEU B 1 85 ? 2.707 18.953 15.82 1 98.69 85 LEU B CA 1
ATOM 1492 C C . LEU B 1 85 ? 3.225 18.844 14.391 1 98.69 85 LEU B C 1
ATOM 1494 O O . LEU B 1 85 ? 2.84 17.922 13.656 1 98.69 85 LEU B O 1
ATOM 1498 N N . GLY B 1 86 ? 3.969 19.812 13.969 1 98.38 86 GLY B N 1
ATOM 1499 C CA . GLY B 1 86 ? 4.594 19.797 12.656 1 98.38 86 GLY B CA 1
ATOM 1500 C C . GLY B 1 86 ? 6.105 19.656 12.719 1 98.38 86 GLY B C 1
ATOM 1501 O O . GLY B 1 86 ? 6.613 18.672 13.25 1 98.38 86 GLY B O 1
ATOM 1502 N N . TYR B 1 87 ? 6.77 20.75 12.266 1 98.25 87 TYR B N 1
ATOM 1503 C CA . TYR B 1 87 ? 8.227 20.656 12.172 1 98.25 87 TYR B CA 1
ATOM 1504 C C . TYR B 1 87 ? 8.891 21.422 13.305 1 98.25 87 TYR B C 1
ATOM 1506 O O . TYR B 1 87 ? 10.125 21.469 13.391 1 98.25 87 TYR B O 1
ATOM 1514 N N . GLY B 1 88 ? 8.133 21.984 14.195 1 97.81 88 GLY B N 1
ATOM 1515 C CA . GLY B 1 88 ? 8.68 22.688 15.336 1 97.81 88 GLY B CA 1
ATOM 1516 C C . GLY B 1 88 ? 9.594 23.844 14.945 1 97.81 88 GLY B C 1
ATOM 1517 O O . GLY B 1 88 ? 9.266 24.625 14.047 1 97.81 88 GLY B O 1
ATOM 1518 N N . SER B 1 89 ? 10.719 23.922 15.648 1 97.81 89 SER B N 1
ATOM 1519 C CA . SER B 1 89 ? 11.617 25.062 15.445 1 97.81 89 SER B CA 1
ATOM 1520 C C . SER B 1 89 ? 12.664 24.75 14.383 1 97.81 89 SER B C 1
ATOM 1522 O O . SER B 1 89 ? 13.594 25.531 14.172 1 97.81 89 SER B O 1
ATOM 1524 N N . ARG B 1 90 ? 12.508 23.719 13.688 1 95.12 90 ARG B N 1
ATOM 1525 C CA . ARG B 1 90 ? 13.469 23.359 12.648 1 95.12 90 ARG B CA 1
ATOM 1526 C C . ARG B 1 90 ? 13.258 24.188 11.391 1 95.12 90 ARG B C 1
ATOM 1528 O O . ARG B 1 90 ? 12.125 24.5 11.023 1 95.12 90 ARG B O 1
ATOM 1535 N N . ASP B 1 91 ? 14.375 24.531 10.836 1 94.69 91 ASP B N 1
ATOM 1536 C CA . ASP B 1 91 ? 14.328 25.156 9.523 1 94.69 91 ASP B CA 1
ATOM 1537 C C . ASP B 1 91 ? 14.281 24.125 8.406 1 94.69 91 ASP B C 1
ATOM 1539 O O . ASP B 1 91 ? 15.242 23.375 8.211 1 94.69 91 ASP B O 1
ATOM 1543 N N . MET B 1 92 ? 13.133 24.203 7.68 1 95.38 92 MET B N 1
ATOM 1544 C CA . MET B 1 92 ? 12.914 23.203 6.641 1 95.38 92 MET B CA 1
ATOM 1545 C C . MET B 1 92 ? 13.016 23.828 5.254 1 95.38 92 MET B C 1
ATOM 1547 O O . MET B 1 92 ? 12.312 23.406 4.328 1 95.38 92 MET B O 1
ATOM 1551 N N . GLY B 1 93 ? 13.773 24.922 5.145 1 96.44 93 GLY B N 1
ATOM 1552 C CA . GLY B 1 93 ? 13.914 25.625 3.885 1 96.44 93 GLY B CA 1
ATOM 1553 C C . GLY B 1 93 ? 12.758 26.578 3.602 1 96.44 93 GLY B C 1
ATOM 1554 O O . GLY B 1 93 ? 12.688 27.672 4.168 1 96.44 93 GLY B O 1
ATOM 1555 N N . GLU B 1 94 ? 11.836 26.016 2.848 1 96.44 94 GLU B N 1
ATOM 1556 C CA . GLU B 1 94 ? 10.688 26.828 2.477 1 96.44 94 GLU B CA 1
ATOM 1557 C C . GLU B 1 94 ? 9.734 27.016 3.656 1 96.44 94 GLU B C 1
ATOM 1559 O O . GLU B 1 94 ? 8.883 27.906 3.637 1 96.44 94 GLU B O 1
ATOM 1564 N N . ILE B 1 95 ? 9.938 26.266 4.66 1 98 95 ILE B N 1
ATOM 1565 C CA . ILE B 1 95 ? 9.102 26.344 5.852 1 98 95 ILE B CA 1
ATOM 1566 C C . ILE B 1 95 ? 9.914 26.938 7.004 1 98 95 ILE B C 1
ATOM 1568 O O . ILE B 1 95 ? 10.758 26.266 7.594 1 98 95 ILE B O 1
ATOM 1572 N N . PRO B 1 96 ? 9.617 28.234 7.414 1 98 96 PRO B N 1
ATOM 1573 C CA . PRO B 1 96 ? 10.336 28.859 8.531 1 98 96 PRO B CA 1
ATOM 1574 C C . PRO B 1 96 ? 10.102 28.141 9.859 1 98 96 PRO B C 1
ATOM 1576 O O . PRO B 1 96 ? 9.086 27.453 10.023 1 98 96 PRO B O 1
ATOM 1579 N N . PRO B 1 97 ? 11.086 28.312 10.75 1 98.31 97 PRO B N 1
ATOM 1580 C CA . PRO B 1 97 ? 10.875 27.766 12.094 1 98.31 97 PRO B CA 1
ATOM 1581 C C . PRO B 1 97 ? 9.578 28.266 12.734 1 98.31 97 PRO B C 1
ATOM 1583 O O . PRO B 1 97 ? 9.141 29.391 12.469 1 98.31 97 PRO B O 1
ATOM 1586 N N . ASP B 1 98 ? 8.945 27.344 13.555 1 98.44 98 ASP B N 1
ATOM 1587 C CA . ASP B 1 98 ? 7.781 27.672 14.367 1 98.44 98 ASP B CA 1
ATOM 1588 C C . ASP B 1 98 ? 6.586 28.047 13.492 1 98.44 98 ASP B C 1
ATOM 1590 O O . ASP B 1 98 ? 5.766 28.891 13.883 1 98.44 98 ASP B O 1
ATOM 1594 N N . SER B 1 99 ? 6.574 27.406 12.328 1 98.5 99 SER B N 1
ATOM 1595 C CA . SER B 1 99 ? 5.48 27.688 11.398 1 98.5 99 SER B CA 1
ATOM 1596 C C . SER B 1 99 ? 4.262 26.828 11.719 1 98.5 99 SER B C 1
ATOM 1598 O O . SER B 1 99 ? 4.395 25.625 12 1 98.5 99 SER B O 1
ATOM 1600 N N . THR B 1 100 ? 3.076 27.5 11.688 1 98.69 100 THR B N 1
ATOM 1601 C CA . THR B 1 100 ? 1.83 26.75 11.578 1 98.69 100 THR B CA 1
ATOM 1602 C C . THR B 1 100 ? 1.629 26.25 10.148 1 98.69 100 THR B C 1
ATOM 1604 O O . THR B 1 100 ? 1.822 27 9.188 1 98.69 100 THR B O 1
ATOM 1607 N N . LEU B 1 101 ? 1.297 24.984 10.023 1 98.81 101 LEU B N 1
ATOM 1608 C CA . LEU B 1 101 ? 1.076 24.406 8.703 1 98.81 101 LEU B CA 1
ATOM 1609 C C . LEU B 1 101 ? -0.413 24.219 8.438 1 98.81 101 LEU B C 1
ATOM 1611 O O . LEU B 1 101 ? -1.171 23.844 9.336 1 98.81 101 LEU B O 1
ATOM 1615 N N . VAL B 1 102 ? -0.827 24.453 7.195 1 98.88 102 VAL B N 1
ATOM 1616 C CA . VAL B 1 102 ? -2.178 24.156 6.738 1 98.88 102 VAL B CA 1
ATOM 1617 C C . VAL B 1 102 ? -2.129 23.047 5.684 1 98.88 102 VAL B C 1
ATOM 1619 O O . VAL B 1 102 ? -1.498 23.219 4.637 1 98.88 102 VAL B O 1
ATOM 1622 N N . PHE B 1 103 ? -2.766 21.969 5.953 1 98.88 103 PHE B N 1
ATOM 1623 C CA . PHE B 1 103 ? -2.814 20.859 5.008 1 98.88 103 PHE B CA 1
ATOM 1624 C C . PHE B 1 103 ? -4.246 20.609 4.559 1 98.88 103 PHE B C 1
ATOM 1626 O O . PHE B 1 103 ? -5.141 20.422 5.387 1 98.88 103 PHE B O 1
ATOM 1633 N N . ARG B 1 104 ? -4.43 20.578 3.271 1 98.81 104 ARG B N 1
ATOM 1634 C CA . ARG B 1 104 ? -5.609 19.969 2.674 1 98.81 104 ARG B CA 1
ATOM 1635 C C . ARG B 1 104 ? -5.355 18.5 2.363 1 98.81 104 ARG B C 1
ATOM 1637 O O . ARG B 1 104 ? -4.395 18.156 1.67 1 98.81 104 ARG B O 1
ATOM 1644 N N . LEU B 1 105 ? -6.258 17.641 2.889 1 98.81 105 LEU B N 1
ATOM 1645 C CA . LEU B 1 105 ? -6.137 16.203 2.666 1 98.81 105 LEU B CA 1
ATOM 1646 C C . LEU B 1 105 ? -7.398 15.641 2.01 1 98.81 105 LEU B C 1
ATOM 1648 O O . LEU B 1 105 ? -8.516 15.969 2.422 1 98.81 105 LEU B O 1
ATOM 1652 N N . LYS B 1 106 ? -7.223 14.914 0.981 1 98.75 106 LYS B N 1
ATOM 1653 C CA . LYS B 1 106 ? -8.258 14.016 0.475 1 98.75 106 LYS B CA 1
ATOM 1654 C C . LYS B 1 106 ? -7.801 12.562 0.53 1 98.75 106 LYS B C 1
ATOM 1656 O O . LYS B 1 106 ? -6.938 12.148 -0.249 1 98.75 106 LYS B O 1
ATOM 1661 N N . LEU B 1 107 ? -8.43 11.859 1.447 1 98.62 107 LEU B N 1
ATOM 1662 C CA . LEU B 1 107 ? -8.047 10.469 1.662 1 98.62 107 LEU B CA 1
ATOM 1663 C C . LEU B 1 107 ? -8.75 9.555 0.667 1 98.62 107 LEU B C 1
ATOM 1665 O O . LEU B 1 107 ? -9.969 9.352 0.751 1 98.62 107 LEU B O 1
ATOM 1669 N N . GLU B 1 108 ? -7.93 8.914 -0.23 1 97.81 108 GLU B N 1
ATOM 1670 C CA . GLU B 1 108 ? -8.5 8.203 -1.369 1 97.81 108 GLU B CA 1
ATOM 1671 C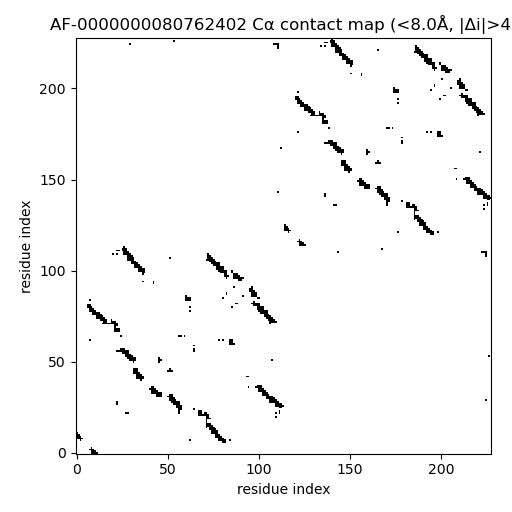 C . GLU B 1 108 ? -8.586 6.707 -1.097 1 97.81 108 GLU B C 1
ATOM 1673 O O . GLU B 1 108 ? -9.398 6.008 -1.707 1 97.81 108 GLU B O 1
ATOM 1678 N N . GLY B 1 109 ? -7.664 6.227 -0.274 1 97.06 109 GLY B N 1
ATOM 1679 C CA . GLY B 1 109 ? -7.605 4.801 -0.006 1 97.06 109 GLY B CA 1
ATOM 1680 C C . GLY B 1 109 ? -6.629 4.438 1.098 1 97.06 109 GLY B C 1
ATOM 1681 O O . GLY B 1 109 ? -5.91 5.301 1.604 1 97.06 109 GLY B O 1
ATOM 1682 N N . MET B 1 110 ? -6.73 3.143 1.494 1 97.75 110 MET B N 1
ATOM 1683 C CA . MET B 1 110 ? -5.77 2.635 2.467 1 97.75 110 MET B CA 1
ATOM 1684 C C . MET B 1 110 ? -5.641 1.119 2.369 1 97.75 110 MET B C 1
ATOM 1686 O O . MET B 1 110 ? -6.488 0.459 1.766 1 97.75 110 MET B O 1
ATOM 1690 N N . LEU B 1 111 ? -4.551 0.649 2.842 1 97.25 111 LEU B N 1
ATOM 1691 C CA . LEU B 1 111 ? -4.305 -0.775 3.033 1 97.25 111 LEU B CA 1
ATOM 1692 C C . LEU B 1 111 ? -3.818 -1.056 4.453 1 97.25 111 LEU B C 1
ATOM 1694 O O . LEU B 1 111 ? -2.768 -0.558 4.863 1 97.25 111 LEU B O 1
ATOM 1698 N N . SER B 1 112 ? -4.648 -1.842 5.176 1 96.12 112 SER B N 1
ATOM 1699 C CA . SER B 1 112 ? -4.301 -2.17 6.555 1 96.12 112 SER B CA 1
ATOM 1700 C C . SER B 1 112 ? -3.119 -3.131 6.613 1 96.12 112 SER B C 1
ATOM 1702 O O . SER B 1 112 ? -3.051 -4.086 5.84 1 96.12 112 SER B O 1
ATOM 1704 N N . VAL B 1 113 ? -2.189 -2.822 7.562 1 91.81 113 VAL B N 1
ATOM 1705 C CA . VAL B 1 113 ? -1.028 -3.693 7.707 1 91.81 113 VAL B CA 1
ATOM 1706 C C . VAL B 1 113 ? -1.33 -4.797 8.719 1 91.81 113 VAL B C 1
ATOM 1708 O O . VAL B 1 113 ? -0.691 -5.852 8.703 1 91.81 113 VAL B O 1
ATOM 1711 N N . ASP B 1 114 ? -2.195 -4.676 9.766 1 80.5 114 ASP B N 1
ATOM 1712 C CA . ASP B 1 114 ? -2.516 -5.66 10.789 1 80.5 114 ASP B CA 1
ATOM 1713 C C . ASP B 1 114 ? -3.766 -6.453 10.422 1 80.5 114 ASP B C 1
ATOM 1715 O O . ASP B 1 114 ? -4.617 -5.965 9.672 1 80.5 114 ASP B O 1
#